Protein AF-0000000067434529 (afdb_homodimer)

Nearest PDB structures (foldseek):
  4oxw-assembly1_A  TM=7.851E-01  e=9.379E-05  synthetic construct
  8esf-assembly1_A  TM=7.598E-01  e=8.803E-04  Homo sapiens
  5xdz-assembly1_A  TM=7.478E-01  e=2.235E-02  Danio rerio
  5woe-assembly1_A  TM=6.188E-01  e=2.531E-02  Homo sapiens
  1flc-assembly1_D  TM=2.690E-01  e=3.446E+00  Influenza C virus (C/Johannesburg/1/66)

Sequence (268 aa):
MTNTLLQNVPPVPIQLENDEESNNWCTKVSIPNYSAIQDSYVVFHILVTTRRGKLELFKRYSEFVKFRQSLLTEAPFKAKAIPKLPPKIMAKIPSKSQLEKRRRGLETFLNFVLLDSDLMGSSIKEFIGAKSERMTNTLLQNVPPVPIQLENDEESNNWCTKVSIPNYSAIQDSYVVFHILVTTRRGKLELFKRYSEFVKFRQSLLTEAPFKAKAIPKLPPKIMAKIPSKSQLEKRRRGLETFLNFVLLDSDLMGSSIKEFIGAKSER

Structure (mmCIF, N/CA/C/O backbone):
data_AF-0000000067434529-model_v1
#
loop_
_entity.id
_entity.type
_entity.pdbx_description
1 polymer 'Sorting nexin MVP1'
#
loop_
_atom_site.group_PDB
_atom_site.id
_atom_site.type_symbol
_atom_site.label_atom_id
_atom_site.label_alt_id
_atom_site.label_comp_id
_atom_site.label_asym_id
_atom_site.label_entity_id
_atom_site.label_seq_id
_atom_site.pdbx_PDB_ins_code
_atom_site.Cartn_x
_atom_site.Cartn_y
_atom_site.Cartn_z
_atom_site.occupancy
_atom_site.B_iso_or_equiv
_atom_site.auth_seq_id
_atom_site.auth_comp_id
_atom_site.auth_asym_id
_atom_site.auth_atom_id
_atom_site.pdbx_PDB_model_num
ATOM 1 N N . MET A 1 1 ? -13.641 -17.953 31.766 1 29.27 1 MET A N 1
ATOM 2 C CA . MET A 1 1 ? -12.578 -17.391 30.922 1 29.27 1 MET A CA 1
ATOM 3 C C . MET A 1 1 ? -13.133 -16.312 30 1 29.27 1 MET A C 1
ATOM 5 O O . MET A 1 1 ? -13.945 -16.609 29.109 1 29.27 1 MET A O 1
ATOM 9 N N . THR A 1 2 ? -13.281 -14.953 30.375 1 33.44 2 THR A N 1
ATOM 10 C CA . THR A 1 2 ? -14.234 -13.906 30.016 1 33.44 2 THR A CA 1
ATOM 11 C C . THR A 1 2 ? -13.836 -13.227 28.719 1 33.44 2 THR A C 1
ATOM 13 O O . THR A 1 2 ? -12.688 -12.805 28.547 1 33.44 2 THR A O 1
ATOM 16 N N . ASN A 1 3 ? -14.336 -13.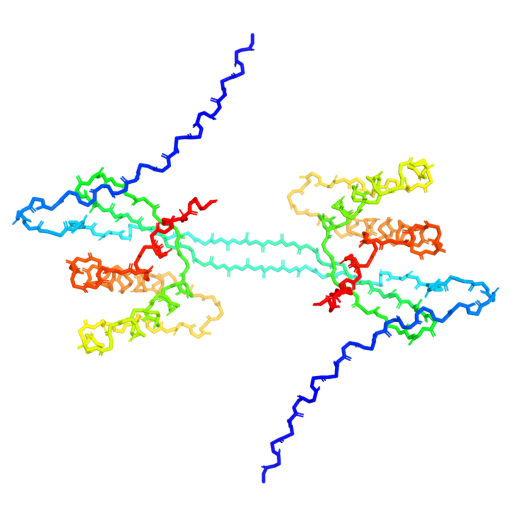586 27.5 1 30.12 3 ASN A N 1
ATOM 17 C CA . ASN A 1 3 ? -14.227 -13.07 26.141 1 30.12 3 ASN A CA 1
ATOM 18 C C . ASN A 1 3 ? -14.492 -11.57 26.078 1 30.12 3 ASN A C 1
ATOM 20 O O . ASN A 1 3 ? -15.641 -11.133 26.234 1 30.12 3 ASN A O 1
ATOM 24 N N . THR A 1 4 ? -13.547 -10.742 26.594 1 33.97 4 THR A N 1
ATOM 25 C CA . THR A 1 4 ? -13.719 -9.297 26.625 1 33.97 4 THR A CA 1
ATOM 26 C C . THR A 1 4 ? -13.914 -8.742 25.219 1 33.97 4 THR A C 1
ATOM 28 O O . THR A 1 4 ? -13.031 -8.867 24.375 1 33.97 4 THR A O 1
ATOM 31 N N . LEU A 1 5 ? -15.133 -8.711 24.672 1 30.72 5 LEU A N 1
ATOM 32 C CA . LEU A 1 5 ? -15.703 -8.141 23.453 1 30.72 5 LEU A CA 1
ATOM 33 C C . LEU A 1 5 ? -15.156 -6.742 23.203 1 30.72 5 LEU A C 1
ATOM 35 O O . LEU A 1 5 ? -15.18 -5.895 24.094 1 30.72 5 LEU A O 1
ATOM 39 N N . LEU A 1 6 ? -14.109 -6.648 22.469 1 31.11 6 LEU A N 1
ATOM 40 C CA . LEU A 1 6 ? -13.531 -5.387 22.016 1 31.11 6 LEU A CA 1
ATOM 41 C C . LEU A 1 6 ? -14.625 -4.434 21.547 1 31.11 6 LEU A C 1
ATOM 43 O O . LEU A 1 6 ? -15.328 -4.723 20.578 1 31.11 6 LEU A O 1
ATOM 47 N N . GLN A 1 7 ? -15.312 -3.717 22.406 1 33.88 7 GLN A N 1
ATOM 48 C CA . GLN A 1 7 ? -16.422 -2.789 22.156 1 33.88 7 GLN A CA 1
ATOM 49 C C . GLN A 1 7 ? -16.016 -1.731 21.141 1 33.88 7 GLN A C 1
ATOM 51 O O . GLN A 1 7 ? -14.984 -1.082 21.281 1 33.88 7 GLN A O 1
ATOM 56 N N . ASN A 1 8 ? -16.25 -1.884 19.859 1 36.12 8 ASN A N 1
ATOM 57 C CA . ASN A 1 8 ? -16.219 -0.938 18.75 1 36.12 8 ASN A CA 1
ATOM 58 C C . ASN A 1 8 ? -16.766 0.427 19.156 1 36.12 8 ASN A C 1
ATOM 60 O O . ASN A 1 8 ? -17.953 0.566 19.438 1 36.12 8 ASN A O 1
ATOM 64 N N . VAL A 1 9 ? -16.078 1.218 19.953 1 35.38 9 VAL A N 1
ATOM 65 C CA . VAL A 1 9 ? -16.562 2.547 20.312 1 35.38 9 VAL A CA 1
ATOM 66 C C . VAL A 1 9 ? -16.906 3.326 19.031 1 35.38 9 VAL A C 1
ATOM 68 O O . VAL A 1 9 ? -16.078 3.436 18.125 1 35.38 9 VAL A O 1
ATOM 71 N N . PRO A 1 10 ? -18.172 3.369 18.672 1 34.25 10 PRO A N 1
ATOM 72 C CA . PRO A 1 10 ? -18.609 4.109 17.484 1 34.25 10 PRO A CA 1
ATOM 73 C C . PRO A 1 10 ? -18.047 5.527 17.422 1 34.25 10 PRO A C 1
ATOM 75 O O . PR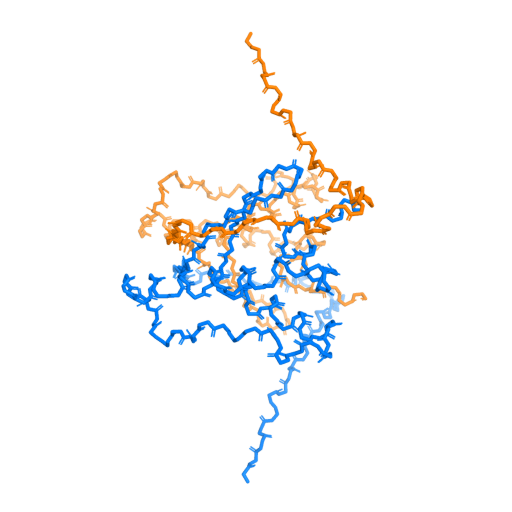O A 1 10 ? -17.75 6.113 18.469 1 34.25 10 PRO A O 1
ATOM 78 N N . PRO A 1 11 ? -17.453 5.984 16.328 1 36.12 11 PRO A N 1
ATOM 79 C CA . PRO A 1 11 ? -16.922 7.352 16.25 1 36.12 11 PRO A CA 1
ATOM 80 C C . PRO A 1 11 ? -17.922 8.398 16.75 1 36.12 11 PRO A C 1
ATOM 82 O O . PRO A 1 11 ? -19.141 8.219 16.609 1 36.12 11 PRO A O 1
ATOM 85 N N . VAL A 1 12 ? -17.781 9.039 17.875 1 38.62 12 VAL A N 1
ATOM 86 C CA . VAL A 1 12 ? -18.641 10.094 18.406 1 38.62 12 VAL A CA 1
ATOM 87 C C . VAL A 1 12 ? -18.953 11.102 17.297 1 38.62 12 VAL A C 1
ATOM 89 O O . VAL A 1 12 ? -18.062 11.539 16.578 1 38.62 12 VAL A O 1
ATOM 92 N N . PRO A 1 13 ? -20.109 11.117 16.703 1 35.97 13 PRO A N 1
ATOM 93 C CA . PRO A 1 13 ? -20.5 12.148 15.742 1 35.97 13 PRO A CA 1
ATOM 94 C C . PRO A 1 13 ? -20.156 13.555 16.219 1 35.97 13 PRO A C 1
ATOM 96 O O . PRO A 1 13 ? -20.281 13.859 17.406 1 35.97 13 PRO A O 1
ATOM 99 N N . ILE A 1 14 ? -19.297 14.219 15.508 1 41.94 14 ILE A N 1
ATOM 100 C CA . ILE A 1 14 ? -18.969 15.609 15.773 1 41.94 14 ILE A CA 1
ATOM 101 C C . ILE A 1 14 ? -20.234 16.453 15.828 1 41.94 14 ILE A C 1
ATOM 103 O O . ILE A 1 14 ? -20.969 16.547 14.836 1 41.94 14 ILE A O 1
ATOM 107 N N . GLN A 1 15 ? -20.984 16.422 16.891 1 40.28 15 GLN A N 1
ATOM 108 C CA . GLN A 1 15 ? -22.125 17.297 17.078 1 40.28 15 GLN A CA 1
ATOM 109 C C . GLN A 1 15 ? -21.734 18.766 16.969 1 40.28 15 GLN A C 1
ATOM 111 O O . GLN A 1 15 ? -20.938 19.266 17.766 1 40.28 15 GLN A O 1
ATOM 116 N N . LEU A 1 16 ? -21.766 19.359 15.789 1 41 16 LEU A N 1
ATOM 117 C CA . LEU A 1 16 ? -21.578 20.781 15.531 1 41 16 LEU A CA 1
ATOM 118 C C . LEU A 1 16 ? -22.609 21.609 16.297 1 41 16 LEU A C 1
ATOM 120 O O . LEU A 1 16 ? -23.781 21.672 15.93 1 41 16 LEU A O 1
ATOM 124 N N . GLU A 1 17 ? -22.719 21.469 17.625 1 39.72 17 GLU A N 1
ATOM 125 C CA . GLU A 1 17 ? -23.656 22.391 18.266 1 39.72 17 GLU A CA 1
ATOM 126 C C . GLU A 1 17 ? -23.297 23.844 17.969 1 39.72 17 GLU A C 1
ATOM 128 O O . GLU A 1 17 ? -22.109 24.188 17.891 1 39.72 17 GLU A O 1
ATOM 133 N N . ASN A 1 18 ? -24.172 24.688 17.328 1 39.38 18 ASN A N 1
ATOM 134 C CA . ASN A 1 18 ? -24.234 26.094 16.938 1 39.38 18 ASN A CA 1
ATOM 135 C C . ASN A 1 18 ? -23.891 27.016 18.109 1 39.38 18 ASN A C 1
ATOM 137 O O . ASN A 1 18 ? -24.281 28.188 18.125 1 39.38 18 ASN A O 1
ATOM 141 N N . ASP A 1 19 ? -23.344 26.719 19.344 1 42.72 19 ASP A N 1
ATOM 142 C CA . ASP A 1 19 ? -23.25 27.812 20.312 1 42.72 19 ASP A CA 1
ATOM 143 C C . ASP A 1 19 ? -22.422 28.969 19.75 1 42.72 19 ASP A C 1
ATOM 145 O O . ASP A 1 19 ? -21.438 28.75 19.047 1 42.72 19 ASP A O 1
ATOM 149 N N . GLU A 1 20 ? -22.812 30.266 19.625 1 41.78 20 GLU A N 1
ATOM 150 C CA . GLU A 1 20 ? -22.297 31.562 19.25 1 41.78 20 GLU A CA 1
ATOM 151 C C . GLU A 1 20 ? -20.828 31.703 19.609 1 41.78 20 GLU A C 1
ATOM 153 O O . GLU A 1 20 ? -20.234 32.781 19.406 1 41.78 20 GLU A O 1
ATOM 158 N N . GLU A 1 21 ? -20.297 31.141 20.781 1 46.03 21 GLU A N 1
ATOM 159 C CA . GLU A 1 21 ? -18.922 31.281 21.266 1 46.03 21 GLU A CA 1
ATOM 160 C C . GLU A 1 21 ? -17.922 30.938 20.172 1 46.03 21 GLU A C 1
ATOM 162 O O . GLU A 1 21 ? -18.266 30.25 19.203 1 46.03 21 GLU A O 1
ATOM 167 N N . SER A 1 22 ? -16.562 31.375 20.156 1 52.12 22 SER A N 1
ATOM 168 C CA . SER A 1 22 ? -15.523 31.156 19.156 1 52.12 22 SER A CA 1
ATOM 169 C C . SER A 1 22 ? -15.695 29.797 18.469 1 52.12 22 SER A C 1
ATOM 171 O O . SER A 1 22 ? -15.617 28.75 19.109 1 52.12 22 SER A O 1
ATOM 173 N N . ASN A 1 23 ? -16.672 29.703 17.562 1 59.94 23 ASN A N 1
ATOM 174 C CA . ASN A 1 23 ? -17.219 28.688 16.656 1 59.94 23 ASN A CA 1
ATOM 175 C C . ASN A 1 23 ? -16.125 27.812 16.062 1 59.94 23 ASN A C 1
ATOM 177 O O . ASN A 1 23 ? -16.359 27.109 15.078 1 59.94 23 ASN A O 1
ATOM 181 N N . ASN A 1 24 ? -14.93 28.047 16.656 1 79.56 24 ASN A N 1
ATOM 182 C CA . ASN A 1 24 ? -13.875 27.219 16.109 1 79.56 24 ASN A CA 1
ATOM 183 C C . ASN A 1 24 ? -13.984 25.766 16.578 1 79.56 24 ASN A C 1
ATOM 185 O O . ASN A 1 24 ? -13.922 25.5 17.781 1 79.56 24 ASN A O 1
ATOM 189 N N . TRP A 1 25 ? -14.289 24.938 15.727 1 84.75 25 TRP A N 1
ATOM 190 C CA . TRP A 1 25 ? -14.43 23.516 16.016 1 84.75 25 TRP A CA 1
ATOM 191 C C . TRP A 1 25 ? -13.102 22.922 16.469 1 84.75 25 TRP A C 1
ATOM 193 O O . TRP A 1 25 ? -13.086 21.906 17.188 1 84.75 25 TRP A O 1
ATOM 203 N N . CYS A 1 26 ? -12.094 23.609 16.156 1 87.81 26 CYS A N 1
ATOM 204 C CA . CYS A 1 26 ? -10.734 23.141 16.438 1 87.81 26 CYS A CA 1
ATOM 205 C C . CYS A 1 26 ? -9.953 24.203 17.219 1 87.81 26 CYS A C 1
ATOM 207 O O . CYS A 1 26 ? -9.961 25.375 16.859 1 87.81 26 CYS A O 1
ATOM 209 N N . THR A 1 27 ? -9.312 23.844 18.312 1 88.62 27 THR A N 1
ATOM 210 C CA . THR A 1 27 ? -8.617 24.812 19.156 1 88.62 27 THR A CA 1
ATOM 211 C C . THR A 1 27 ? -7.105 24.719 18.969 1 88.62 27 THR A C 1
ATOM 213 O O . THR A 1 27 ? -6.379 25.688 19.172 1 88.62 27 THR A O 1
ATOM 216 N N . LYS A 1 28 ? -6.699 23.516 18.641 1 92.38 28 LYS A N 1
ATOM 217 C CA . LYS A 1 28 ? -5.258 23.359 18.484 1 92.38 28 LYS A CA 1
ATOM 218 C C . LYS A 1 28 ? -4.934 22.125 17.641 1 92.38 28 LYS A C 1
ATOM 220 O O . LYS A 1 28 ? -5.598 21.094 17.75 1 92.38 28 LYS A O 1
ATOM 225 N N . VAL A 1 29 ? -3.818 22.25 16.812 1 96.75 29 VAL A N 1
ATOM 226 C CA . VAL A 1 29 ? -3.311 21.109 16.062 1 96.75 29 VAL A CA 1
ATOM 227 C C . VAL A 1 29 ? -1.805 20.969 16.281 1 96.75 29 VAL A C 1
ATOM 229 O O . VAL A 1 29 ? -1.083 21.969 16.312 1 96.75 29 VAL A O 1
ATOM 232 N N . SER A 1 30 ? -1.386 19.844 16.594 1 97.94 30 SER A N 1
ATOM 233 C CA . SER A 1 30 ? 0.047 19.594 16.703 1 97.9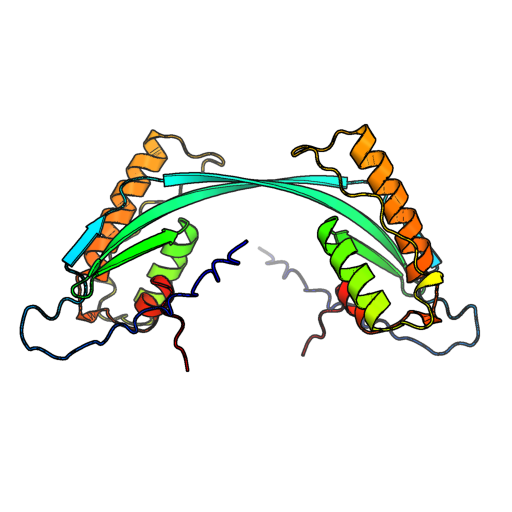4 30 SER A CA 1
ATOM 234 C C . SER A 1 30 ? 0.443 18.328 15.938 1 97.94 30 SER A C 1
ATOM 236 O O . SER A 1 30 ? -0.379 17.422 15.742 1 97.94 30 SER A O 1
ATOM 238 N N . ILE A 1 31 ? 1.635 18.328 15.414 1 98.56 31 ILE A N 1
ATOM 239 C CA . ILE A 1 31 ? 2.277 17.156 14.852 1 98.56 31 ILE A CA 1
ATOM 240 C C . ILE A 1 31 ? 3.545 16.828 15.633 1 98.56 31 ILE A C 1
ATOM 242 O O . ILE A 1 31 ? 4.645 17.234 15.242 1 98.56 31 ILE A O 1
ATOM 246 N N . PRO A 1 32 ? 3.293 16.156 16.703 1 98.38 32 PRO A N 1
ATOM 247 C CA . PRO A 1 32 ? 4.398 15.969 17.656 1 98.38 32 PRO A CA 1
ATOM 248 C C . PRO A 1 32 ? 5.52 15.102 17.078 1 98.38 32 PRO A C 1
ATOM 250 O O . PRO A 1 32 ? 6.672 15.234 17.484 1 98.38 32 PRO A O 1
ATOM 253 N N . ASN A 1 33 ? 5.16 14.086 16.234 1 98.06 33 ASN A N 1
ATOM 254 C CA . ASN A 1 33 ? 6.176 13.172 15.711 1 98.06 33 ASN A CA 1
ATOM 255 C C . ASN A 1 33 ? 5.789 12.609 14.352 1 98.06 33 ASN A C 1
ATOM 257 O O . ASN A 1 33 ? 4.758 12.992 13.789 1 98.06 33 ASN A O 1
ATOM 261 N N . TYR A 1 34 ? 6.668 11.82 13.789 1 98.06 34 TYR A N 1
ATOM 262 C CA . TYR A 1 34 ? 6.473 11.086 12.547 1 98.06 34 TYR A CA 1
ATOM 263 C C . TYR A 1 34 ? 7.129 9.719 12.609 1 98.06 34 TYR A C 1
ATOM 265 O O . TYR A 1 34 ? 7.984 9.469 13.469 1 98.06 34 TYR A O 1
ATOM 273 N N . SER A 1 35 ? 6.617 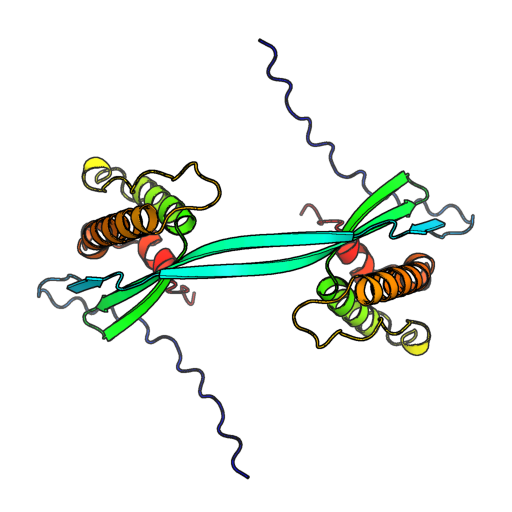8.852 11.844 1 96.94 35 SER A N 1
ATOM 274 C CA . SER A 1 35 ? 7.195 7.516 11.797 1 96.94 35 SER A CA 1
ATOM 275 C C . SER A 1 35 ? 7.418 7.062 10.359 1 96.94 35 SER A C 1
ATOM 277 O O . SER A 1 35 ? 6.594 7.336 9.484 1 96.94 35 SER A O 1
ATOM 279 N N . ALA A 1 36 ? 8.555 6.488 10.133 1 94.56 36 ALA A N 1
ATOM 280 C CA . ALA A 1 36 ? 8.812 5.844 8.844 1 94.56 36 ALA A CA 1
ATOM 281 C C . ALA A 1 36 ? 8.172 4.457 8.789 1 94.56 36 ALA A C 1
ATOM 283 O O . ALA A 1 36 ? 8.336 3.658 9.719 1 94.56 36 ALA A O 1
ATOM 284 N N . ILE A 1 37 ? 7.328 4.328 7.781 1 92.75 37 ILE A N 1
ATOM 285 C CA . ILE A 1 37 ? 6.723 3.016 7.578 1 92.75 37 ILE A CA 1
ATOM 286 C C . ILE A 1 37 ? 7.402 2.309 6.41 1 92.75 37 ILE A C 1
ATOM 288 O O . ILE A 1 37 ? 7.66 2.922 5.371 1 92.75 37 ILE A O 1
ATOM 292 N N . GLN A 1 38 ? 7.918 1.168 6.668 1 89 38 GLN A N 1
ATOM 293 C CA . GLN A 1 38 ? 8.477 0.337 5.605 1 89 38 GLN A CA 1
ATOM 294 C C . GLN A 1 38 ? 7.625 -0.907 5.375 1 89 38 GLN A C 1
ATOM 296 O O . GLN A 1 38 ? 7.34 -1.653 6.312 1 89 38 GLN A O 1
ATOM 301 N N . ASP A 1 39 ? 7.039 -0.922 4.234 1 87.38 39 ASP A N 1
ATOM 302 C CA . ASP A 1 39 ? 6.332 -2.135 3.84 1 87.38 39 ASP A CA 1
ATOM 303 C C . ASP A 1 39 ? 7.105 -2.9 2.77 1 87.38 39 ASP A C 1
ATOM 305 O O . ASP A 1 39 ? 7.723 -2.297 1.891 1 87.38 39 ASP A O 1
ATOM 309 N N . SER A 1 40 ? 7.348 -4.117 3.012 1 90.38 40 SER A N 1
ATOM 310 C CA . SER A 1 40 ? 8.047 -4.977 2.066 1 90.38 40 SER A CA 1
ATOM 311 C C . SER A 1 40 ? 7.246 -6.238 1.766 1 90.38 40 SER A C 1
ATOM 313 O O . SER A 1 40 ? 6.629 -6.816 2.662 1 90.38 40 SER A O 1
ATOM 315 N N . TYR A 1 41 ? 7.117 -6.516 0.571 1 93.19 41 TYR A N 1
ATOM 316 C CA . TYR A 1 41 ? 6.465 -7.754 0.16 1 93.19 41 TYR A CA 1
ATOM 317 C C . TYR A 1 41 ? 7.102 -8.312 -1.106 1 93.19 41 TYR A C 1
ATOM 319 O O . TYR A 1 41 ? 7.934 -7.652 -1.734 1 93.19 41 TYR A O 1
ATOM 327 N N . VAL A 1 42 ? 6.77 -9.508 -1.37 1 96.56 42 VAL A N 1
ATOM 328 C CA . VAL A 1 42 ? 7.301 -10.188 -2.547 1 96.56 42 VAL A CA 1
ATOM 329 C C . VAL A 1 42 ? 6.211 -10.312 -3.609 1 96.56 42 VAL A C 1
ATOM 331 O O . VAL A 1 42 ? 5.07 -10.656 -3.297 1 96.56 42 VAL A O 1
ATOM 334 N N . VAL A 1 43 ? 6.57 -9.914 -4.789 1 97.06 43 VAL A N 1
ATOM 335 C CA . VAL A 1 43 ? 5.664 -10.031 -5.926 1 97.06 43 VAL A CA 1
ATOM 336 C C . VAL A 1 43 ? 6.129 -11.156 -6.848 1 97.06 43 VAL A C 1
ATOM 338 O O . VAL A 1 43 ? 7.305 -11.227 -7.207 1 97.06 43 VAL A O 1
ATOM 341 N N . PHE A 1 44 ? 5.195 -12 -7.199 1 98.19 44 PHE A N 1
ATOM 342 C CA . PHE A 1 44 ? 5.492 -13.094 -8.125 1 98.19 44 PHE A CA 1
ATOM 343 C C . PHE A 1 44 ? 5.059 -12.734 -9.539 1 98.19 44 PHE A C 1
ATOM 345 O O . PHE A 1 44 ? 3.936 -12.273 -9.75 1 98.19 44 PHE A O 1
ATOM 352 N N . HIS A 1 45 ? 5.973 -12.93 -10.43 1 98 45 HIS A N 1
ATOM 353 C CA . HIS A 1 45 ? 5.73 -12.68 -11.844 1 98 45 HIS A CA 1
ATOM 354 C C . HIS A 1 45 ? 5.152 -13.906 -12.531 1 98 45 HIS A C 1
ATOM 356 O O . HIS A 1 45 ? 5.848 -14.914 -12.695 1 98 45 HIS A O 1
ATOM 362 N N . ILE A 1 46 ? 3.91 -13.797 -12.961 1 97.94 46 ILE A N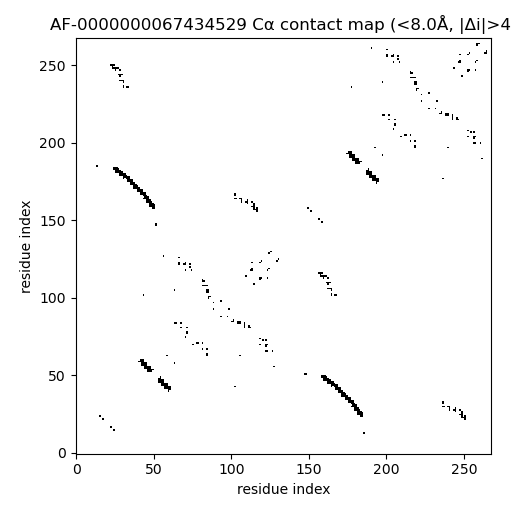 1
ATOM 363 C CA . ILE A 1 46 ? 3.191 -14.938 -13.516 1 97.94 46 ILE A CA 1
ATOM 364 C C . ILE A 1 46 ? 3.014 -14.758 -15.023 1 97.94 46 ILE A C 1
ATOM 366 O O . ILE A 1 46 ? 2.541 -13.711 -15.477 1 97.94 46 ILE A O 1
ATOM 370 N N . LEU A 1 47 ? 3.432 -15.688 -15.766 1 96.94 47 LEU A N 1
ATOM 371 C CA . LEU A 1 47 ? 3.205 -15.727 -17.203 1 96.94 47 LEU A CA 1
ATOM 372 C C . LEU A 1 47 ? 2.168 -16.781 -17.562 1 96.94 47 LEU A C 1
ATOM 374 O O . LEU A 1 47 ? 2.363 -17.969 -17.281 1 96.94 47 LEU A O 1
ATOM 378 N N . VAL A 1 48 ? 1.091 -16.297 -18.078 1 95.19 48 VAL A N 1
ATOM 379 C CA . VAL A 1 48 ? 0.018 -17.203 -18.484 1 95.19 48 VAL A CA 1
ATOM 380 C C . VAL A 1 48 ? -0.063 -17.25 -20.016 1 95.19 48 VAL A C 1
ATOM 382 O O . VAL A 1 48 ? -0.195 -16.203 -20.672 1 95.19 48 VAL A O 1
ATOM 385 N N . THR A 1 49 ? 0.081 -18.344 -20.547 1 93.38 49 THR A N 1
ATOM 386 C CA . THR A 1 49 ? -0.093 -18.547 -21.969 1 93.38 49 THR A CA 1
ATOM 387 C C . THR A 1 49 ? -1.505 -19.031 -22.281 1 93.38 49 THR A C 1
ATOM 389 O O . THR A 1 49 ? -1.919 -20.094 -21.828 1 93.38 49 THR A O 1
ATOM 392 N N . THR A 1 50 ? -2.242 -18.219 -22.953 1 88.44 50 THR A N 1
ATOM 393 C CA . THR A 1 50 ? -3.592 -18.578 -23.375 1 88.44 50 THR A CA 1
ATOM 394 C C . THR A 1 50 ? -3.646 -18.828 -24.875 1 88.44 50 THR A C 1
ATOM 396 O O . THR A 1 50 ? -2.654 -18.625 -25.578 1 88.44 50 THR A O 1
ATOM 399 N N . ARG A 1 51 ? -4.781 -19.297 -25.312 1 85.12 51 ARG A N 1
ATOM 400 C CA . ARG A 1 51 ? -5 -19.484 -26.75 1 85.12 51 ARG A CA 1
ATOM 401 C C . ARG A 1 51 ? -5 -18.141 -27.469 1 85.12 51 ARG A C 1
ATOM 403 O O . ARG A 1 51 ? -4.66 -18.062 -28.656 1 85.12 51 ARG A O 1
ATOM 410 N N . ARG A 1 52 ? -5.352 -17.094 -26.766 1 84.94 52 ARG A N 1
ATOM 411 C CA . ARG A 1 52 ? -5.504 -15.773 -27.375 1 84.94 52 ARG A CA 1
ATOM 412 C C . ARG A 1 52 ? -4.242 -14.938 -27.188 1 84.94 52 ARG A C 1
ATOM 414 O O . ARG A 1 52 ? -4.172 -13.797 -27.656 1 84.94 52 ARG A O 1
ATOM 421 N N . GLY A 1 53 ? -3.285 -15.492 -26.625 1 89.56 53 GLY A N 1
ATOM 422 C CA . GLY A 1 53 ? -2.066 -14.727 -26.375 1 89.56 53 GLY A CA 1
ATOM 423 C C . GLY A 1 53 ? -1.517 -14.914 -24.969 1 89.56 53 GLY A C 1
ATOM 424 O O . GLY A 1 53 ? -1.846 -15.891 -24.297 1 89.56 53 GLY A O 1
ATOM 425 N N . LYS A 1 54 ? -0.552 -14.102 -24.672 1 91.19 54 LYS A N 1
ATOM 426 C CA . LYS A 1 54 ? 0.129 -14.188 -23.375 1 91.19 54 LYS A CA 1
ATOM 427 C C . LYS A 1 54 ? -0.319 -13.07 -22.438 1 91.19 54 LYS A C 1
ATOM 429 O O . LYS A 1 54 ? -0.586 -11.953 -22.875 1 91.19 54 LYS A O 1
ATOM 434 N N . LEU A 1 55 ? -0.477 -13.492 -21.172 1 92.06 55 LEU A N 1
ATOM 435 C CA . LEU A 1 55 ? -0.827 -12.562 -20.109 1 92.06 55 LEU A CA 1
ATOM 436 C C . LEU A 1 55 ? 0.234 -12.57 -19.016 1 92.06 55 LEU A C 1
ATOM 438 O O . LEU A 1 55 ? 0.758 -13.625 -18.656 1 92.06 55 LEU A O 1
ATOM 442 N N . GLU A 1 56 ? 0.565 -11.383 -18.656 1 94.69 56 GLU A N 1
ATOM 443 C CA . GLU A 1 56 ? 1.464 -11.25 -17.516 1 94.69 56 GLU A CA 1
ATOM 444 C C . GLU A 1 56 ? 0.724 -10.719 -16.281 1 94.69 56 GLU A C 1
ATOM 446 O O . GLU A 1 56 ? -0.021 -9.742 -16.391 1 94.69 56 GLU A O 1
ATOM 451 N N . LEU A 1 57 ? 0.915 -11.461 -15.219 1 96.25 57 LEU A N 1
ATOM 452 C CA . LEU A 1 57 ? 0.325 -11.047 -13.953 1 96.25 57 LEU A CA 1
ATOM 453 C C . LEU A 1 57 ? 1.401 -10.852 -12.891 1 96.25 57 LEU A C 1
ATOM 455 O O . LEU A 1 57 ? 2.449 -11.5 -12.938 1 96.25 57 LEU A O 1
ATOM 459 N N . PHE A 1 58 ? 1.139 -9.922 -12.023 1 95.81 58 PHE A N 1
ATOM 460 C CA . PHE A 1 58 ? 1.98 -9.648 -10.867 1 95.81 58 PHE A CA 1
ATOM 461 C C . PHE A 1 58 ? 1.184 -9.781 -9.57 1 95.81 58 PHE A C 1
ATOM 463 O O . PHE A 1 58 ? 0.314 -8.953 -9.289 1 95.81 58 PHE A O 1
ATOM 470 N N . LYS A 1 59 ? 1.476 -10.836 -8.859 1 97.31 59 LYS A N 1
ATOM 471 C CA . LYS A 1 59 ? 0.653 -11.141 -7.688 1 97.31 59 LYS A CA 1
ATOM 472 C C . LYS A 1 59 ? 1.519 -11.383 -6.453 1 97.31 59 LYS A C 1
ATOM 474 O O . LYS A 1 59 ? 2.637 -11.891 -6.562 1 97.31 59 LYS A O 1
ATOM 479 N N . ARG A 1 60 ? 1.028 -11.023 -5.25 1 95.81 60 ARG A N 1
ATOM 480 C CA . ARG A 1 60 ? 1.611 -11.383 -3.963 1 95.81 60 ARG A CA 1
ATOM 481 C C . ARG A 1 60 ? 0.98 -12.664 -3.416 1 95.81 60 ARG A C 1
ATOM 483 O O . ARG A 1 60 ? -0.062 -13.102 -3.904 1 95.81 60 ARG A O 1
ATOM 490 N N . TYR A 1 61 ? 1.558 -13.297 -2.365 1 97.25 61 TYR A N 1
ATOM 491 C CA . TYR A 1 61 ? 1.062 -14.547 -1.81 1 97.25 61 TYR A CA 1
ATOM 492 C C . TYR A 1 61 ? -0.364 -14.391 -1.297 1 97.25 61 TYR A C 1
ATOM 494 O O . TYR A 1 61 ? -1.193 -15.289 -1.467 1 97.25 61 TYR A O 1
ATOM 502 N N . SER A 1 62 ? -0.566 -13.289 -0.593 1 96.5 62 SER A N 1
ATOM 503 C CA . SER A 1 62 ? -1.895 -13.047 -0.038 1 96.5 62 SER A CA 1
ATOM 504 C C . SER A 1 62 ? -2.963 -13.086 -1.125 1 96.5 62 SER A C 1
ATOM 506 O O . SER A 1 62 ? -4.105 -13.469 -0.867 1 96.5 62 SER A O 1
ATOM 508 N N . GLU A 1 63 ? -2.637 -12.68 -2.316 1 96.5 63 GLU A N 1
ATOM 509 C CA . GLU A 1 63 ? -3.584 -12.727 -3.426 1 96.5 63 GLU A CA 1
ATOM 510 C C . GLU A 1 63 ? -3.9 -14.172 -3.818 1 96.5 63 GLU A C 1
ATOM 512 O O . GLU A 1 63 ? -5.012 -14.469 -4.254 1 96.5 63 GLU A O 1
ATOM 517 N N . PHE A 1 64 ? -2.967 -15.047 -3.73 1 98.12 64 PHE A N 1
ATOM 518 C CA . PHE A 1 64 ? -3.211 -16.469 -3.955 1 98.12 64 PHE A CA 1
ATOM 519 C C . PHE A 1 64 ? -4.129 -17.031 -2.879 1 98.12 64 PHE A C 1
ATOM 521 O O . PHE A 1 64 ? -5 -17.859 -3.17 1 98.12 64 PHE A O 1
ATOM 528 N N . VAL A 1 65 ? -3.887 -16.609 -1.64 1 97.75 65 VAL A N 1
ATOM 529 C CA . VAL A 1 65 ? -4.723 -17.062 -0.534 1 97.75 65 VAL A CA 1
ATOM 530 C C . VAL A 1 65 ? -6.18 -16.688 -0.798 1 97.75 65 VAL A C 1
ATOM 532 O O . VAL A 1 65 ? -7.07 -17.531 -0.725 1 97.75 65 VAL A O 1
ATOM 535 N N . LYS A 1 66 ? -6.402 -15.438 -1.146 1 97.62 66 LYS A N 1
ATOM 536 C CA . LYS A 1 66 ? -7.75 -14.961 -1.462 1 97.62 66 LYS A CA 1
ATOM 537 C C . LYS A 1 66 ? -8.328 -15.719 -2.656 1 97.62 66 LYS A C 1
ATOM 539 O O . LYS A 1 66 ? -9.508 -16.078 -2.66 1 97.62 66 LYS A O 1
ATOM 544 N N . PHE A 1 67 ? -7.52 -15.906 -3.676 1 97.44 67 PHE A N 1
ATOM 545 C CA . PHE A 1 67 ? -7.918 -16.609 -4.891 1 97.44 67 PHE A CA 1
ATOM 546 C C . PHE A 1 67 ? -8.398 -18.016 -4.566 1 97.44 67 PHE A C 1
ATOM 548 O O . PHE A 1 67 ? -9.484 -18.422 -4.973 1 97.44 67 PHE A O 1
ATOM 555 N N . ARG A 1 68 ? -7.555 -18.766 -3.846 1 98.06 68 ARG A N 1
ATOM 556 C CA . ARG A 1 68 ? -7.93 -20.141 -3.516 1 98.06 68 ARG A CA 1
ATOM 557 C C . ARG A 1 68 ? -9.219 -20.172 -2.705 1 98.06 68 ARG A C 1
ATOM 559 O O . ARG A 1 68 ? -10.078 -21.016 -2.936 1 98.06 68 ARG A O 1
ATOM 566 N N . GLN A 1 69 ? -9.344 -19.297 -1.771 1 97.75 69 GLN A N 1
ATOM 567 C CA . GLN A 1 69 ? -10.562 -19.219 -0.974 1 97.75 69 GLN A CA 1
ATOM 568 C C . GLN A 1 69 ? -11.789 -18.984 -1.858 1 97.75 69 GLN A C 1
ATOM 570 O O . GLN A 1 69 ? -12.828 -19.625 -1.678 1 97.75 69 GLN A O 1
ATOM 575 N N . SER A 1 70 ? -11.695 -18.047 -2.738 1 97.12 70 SER A N 1
ATOM 576 C CA . SER A 1 70 ? -12.773 -17.75 -3.666 1 97.12 70 SER A CA 1
ATOM 577 C C . SER A 1 70 ? -13.117 -18.953 -4.531 1 97.12 70 SER A C 1
ATOM 579 O O . SER A 1 70 ? -14.289 -19.234 -4.789 1 97.12 70 SER A O 1
ATOM 581 N N . LEU A 1 71 ? -12.094 -19.672 -5.012 1 96.81 71 LEU A N 1
ATOM 582 C CA . LEU A 1 71 ? -12.289 -20.875 -5.809 1 96.81 71 LEU A CA 1
ATOM 583 C C . LEU A 1 71 ? -13.078 -21.922 -5.027 1 96.81 71 LEU A C 1
ATOM 585 O O . LEU A 1 71 ? -14.008 -22.531 -5.559 1 96.81 71 LEU A O 1
ATOM 589 N N . LEU A 1 72 ? -12.688 -22.109 -3.748 1 97.12 72 LEU A N 1
ATOM 590 C CA . LEU A 1 72 ? -13.336 -23.094 -2.898 1 97.12 72 LEU A CA 1
ATOM 591 C C . LEU A 1 72 ? -14.805 -22.734 -2.668 1 97.12 72 LEU A C 1
ATOM 593 O O . LEU A 1 72 ? -15.656 -23.625 -2.572 1 97.12 72 LEU A O 1
ATOM 597 N N . THR A 1 73 ? -15.047 -21.469 -2.605 1 96.88 73 THR A N 1
ATOM 598 C CA . THR A 1 73 ? -16.406 -20.984 -2.416 1 96.88 73 THR A CA 1
ATOM 599 C C . THR A 1 73 ? -17.234 -21.188 -3.682 1 96.88 73 THR A C 1
ATOM 601 O O . THR A 1 73 ? -18.391 -21.594 -3.611 1 96.88 73 THR A O 1
ATOM 604 N N . GLU A 1 74 ? -16.656 -20.984 -4.816 1 95.31 74 GLU A N 1
ATOM 605 C CA . GLU A 1 74 ? -17.344 -21.047 -6.105 1 95.31 74 GLU A CA 1
ATOM 606 C C . GLU A 1 74 ? -17.5 -22.484 -6.57 1 95.31 74 GLU A C 1
ATOM 608 O O . GLU A 1 74 ? -18.484 -22.812 -7.246 1 95.31 74 GLU A O 1
ATOM 613 N N . ALA A 1 75 ? -16.625 -23.297 -6.316 1 94.81 75 ALA A N 1
ATOM 614 C CA . ALA A 1 75 ? -16.625 -24.688 -6.773 1 94.81 75 ALA A CA 1
ATOM 615 C C . ALA A 1 75 ? -16.375 -25.641 -5.617 1 94.81 75 ALA A C 1
ATOM 617 O O . ALA A 1 75 ? -15.383 -26.391 -5.633 1 94.81 75 ALA A O 1
ATOM 618 N N . PRO A 1 76 ? -17.359 -25.75 -4.715 1 94.25 76 PRO A N 1
ATOM 619 C CA . PRO A 1 76 ? -17.172 -26.609 -3.547 1 94.25 76 PRO A CA 1
ATOM 620 C C . PRO A 1 76 ? -17.062 -28.078 -3.916 1 94.25 76 PRO A C 1
ATOM 622 O O . PRO A 1 76 ? -16.391 -28.859 -3.219 1 94.25 76 PRO A O 1
ATOM 625 N N . PHE A 1 77 ? -17.656 -28.422 -4.98 1 93.56 77 PHE A N 1
ATOM 626 C CA . PHE A 1 77 ? -17.641 -29.812 -5.422 1 93.56 77 PHE A CA 1
ATOM 627 C C . PHE A 1 77 ? -16.25 -30.203 -5.938 1 93.56 77 PHE A C 1
ATOM 629 O O . PHE A 1 77 ? -15.945 -31.391 -6.078 1 93.56 77 PHE A O 1
ATOM 636 N N . LYS A 1 78 ? -15.375 -29.25 -6.188 1 93.75 78 LYS A N 1
ATOM 637 C CA . LYS A 1 78 ? -14.031 -29.516 -6.676 1 93.75 78 LYS A CA 1
ATOM 638 C C . LYS A 1 78 ? -12.984 -29.188 -5.613 1 93.75 78 LYS A C 1
ATOM 640 O O . LYS A 1 78 ? -11.789 -29.109 -5.906 1 93.75 78 LYS A O 1
ATOM 645 N N . ALA A 1 79 ? -13.375 -29.016 -4.398 1 93 79 ALA A N 1
ATOM 646 C CA . ALA A 1 79 ? -12.516 -28.562 -3.307 1 93 79 ALA A CA 1
ATOM 647 C C . ALA A 1 79 ? -11.32 -29.5 -3.129 1 93 79 ALA A C 1
ATOM 649 O O . ALA A 1 79 ? -10.203 -29.047 -2.879 1 93 79 ALA A O 1
ATOM 650 N N . LYS A 1 80 ? -11.625 -30.797 -3.303 1 91.62 80 LYS A N 1
ATOM 651 C CA . LYS A 1 80 ? -10.57 -31.781 -3.1 1 91.62 80 LYS A CA 1
ATOM 652 C C . LYS A 1 80 ? -9.531 -31.719 -4.219 1 91.62 80 LYS A C 1
ATOM 654 O O . LYS A 1 80 ? -8.367 -32.062 -4.016 1 91.62 80 LYS A O 1
ATOM 659 N N . ALA A 1 81 ? -9.922 -31.297 -5.387 1 90.62 81 ALA A N 1
ATOM 660 C CA . ALA A 1 81 ? -9.047 -31.25 -6.555 1 90.62 81 ALA A CA 1
ATOM 661 C C . ALA A 1 81 ? -8.211 -29.969 -6.555 1 90.62 81 ALA A C 1
ATOM 663 O O . ALA A 1 81 ? -7.191 -29.891 -7.246 1 90.62 81 ALA A O 1
ATOM 664 N N . ILE A 1 82 ? -8.586 -29 -5.734 1 96.19 82 ILE A N 1
ATOM 665 C CA . ILE A 1 82 ? -7.855 -27.75 -5.664 1 96.19 82 ILE A CA 1
ATOM 666 C C . ILE A 1 82 ? -6.688 -27.875 -4.691 1 96.19 82 ILE A C 1
ATOM 668 O O . ILE A 1 82 ? -6.891 -28.031 -3.484 1 96.19 82 ILE A O 1
ATOM 672 N N . PRO A 1 83 ? -5.562 -27.781 -5.191 1 97 83 PRO A N 1
ATOM 673 C CA . PRO A 1 83 ? -4.387 -27.984 -4.336 1 97 83 PRO A CA 1
ATOM 674 C C . PRO A 1 83 ? -4.277 -26.938 -3.227 1 97 83 PRO A C 1
ATOM 676 O O . PRO A 1 83 ? -4.816 -25.844 -3.355 1 97 83 PRO A O 1
ATOM 679 N N . LYS A 1 84 ? -3.592 -27.406 -2.139 1 97.19 84 LYS A N 1
ATOM 680 C CA . LYS A 1 84 ? -3.23 -26.453 -1.1 1 97.19 84 LYS A CA 1
ATOM 681 C C . LYS A 1 84 ? -2.111 -25.516 -1.57 1 97.19 84 LYS A C 1
ATOM 683 O O . LYS A 1 84 ? -1.338 -25.875 -2.461 1 97.19 84 LYS A O 1
ATOM 688 N N . LEU A 1 85 ? -2.137 -24.375 -1.007 1 98.31 85 LEU A N 1
ATOM 689 C CA . LEU A 1 85 ? -1.034 -23.453 -1.262 1 98.31 85 LEU A CA 1
ATOM 690 C C . LEU A 1 85 ? 0.2 -23.844 -0.456 1 98.31 85 LEU A C 1
ATOM 692 O O . LEU A 1 85 ? 0.085 -24.5 0.587 1 98.31 85 LEU A O 1
ATOM 696 N N . PRO A 1 86 ? 1.419 -23.484 -1.068 1 97.69 86 PRO A N 1
ATOM 697 C CA . PRO A 1 86 ? 2.582 -23.594 -0.185 1 97.69 86 PRO A CA 1
ATOM 698 C C . PRO A 1 86 ? 2.367 -22.906 1.159 1 97.69 86 PRO A C 1
ATOM 700 O O . PRO A 1 86 ? 1.664 -21.891 1.232 1 97.69 86 PRO A O 1
ATOM 703 N N . PRO A 1 87 ? 2.959 -23.5 2.186 1 95.12 87 PRO A N 1
ATOM 704 C CA . PRO A 1 87 ? 2.678 -22.969 3.523 1 95.12 87 PRO A CA 1
ATOM 705 C C . PRO A 1 87 ? 3.174 -21.547 3.705 1 95.12 87 PRO A C 1
ATOM 707 O O . PRO A 1 87 ? 4.133 -21.125 3.047 1 95.12 87 PRO A O 1
ATOM 710 N N . LYS A 1 88 ? 2.426 -20.906 4.578 1 93.56 88 LYS A N 1
ATOM 711 C CA . LYS A 1 88 ? 2.848 -19.547 4.941 1 93.56 88 LYS A CA 1
ATOM 712 C C . LYS A 1 88 ? 4.207 -19.578 5.637 1 93.56 88 LYS A C 1
ATOM 714 O O . LYS A 1 88 ? 4.504 -20.484 6.402 1 93.56 88 LYS A O 1
ATOM 719 N N . ILE A 1 89 ? 4.941 -18.656 5.301 1 93.94 89 ILE A N 1
ATOM 720 C CA . ILE A 1 89 ? 6.234 -18.453 5.949 1 93.94 89 ILE A CA 1
ATOM 721 C C . ILE A 1 89 ? 6.062 -17.562 7.176 1 93.94 89 ILE A C 1
ATOM 723 O O . ILE A 1 89 ? 5.539 -16.453 7.074 1 93.94 89 ILE A O 1
ATOM 727 N N . MET A 1 90 ? 6.492 -18.016 8.359 1 91.81 90 MET A N 1
ATOM 728 C CA . MET A 1 90 ? 6.301 -17.281 9.602 1 91.81 90 MET A CA 1
ATOM 729 C C . MET A 1 90 ? 7.387 -16.234 9.789 1 91.81 90 MET A C 1
ATOM 731 O O . MET A 1 90 ? 7.156 -15.203 10.422 1 91.81 90 MET A O 1
ATOM 735 N N . ALA A 1 91 ? 8.492 -16.516 9.164 1 92.19 91 ALA A N 1
ATOM 736 C CA . ALA A 1 91 ? 9.562 -15.516 9.25 1 92.19 91 ALA A CA 1
ATOM 737 C C . ALA A 1 91 ? 9.109 -14.18 8.672 1 92.19 91 ALA A C 1
ATOM 739 O O . ALA A 1 91 ? 8.398 -14.133 7.668 1 92.19 91 ALA A O 1
ATOM 740 N N . LYS A 1 92 ? 9.469 -13.086 9.32 1 87.38 92 LYS A N 1
ATOM 741 C CA . LYS A 1 92 ? 9.141 -11.75 8.828 1 87.38 92 LYS A CA 1
ATOM 742 C C . LYS A 1 92 ? 9.695 -11.531 7.426 1 87.38 92 LYS A C 1
ATOM 744 O O . LYS A 1 92 ? 9.008 -10.977 6.562 1 87.38 92 LYS A O 1
ATOM 749 N N . ILE A 1 93 ? 11.023 -11.992 7.254 1 89.62 93 ILE A N 1
ATOM 750 C CA . ILE A 1 93 ? 11.688 -11.883 5.965 1 89.62 93 ILE A CA 1
ATOM 751 C C . ILE A 1 93 ? 11.977 -13.281 5.41 1 89.62 93 ILE A C 1
ATOM 753 O O . ILE A 1 93 ? 12.836 -13.992 5.93 1 89.62 93 ILE A O 1
ATOM 757 N N . PRO A 1 94 ? 11.273 -13.656 4.363 1 94.75 94 PRO A N 1
ATOM 758 C CA . PRO A 1 94 ? 11.508 -14.977 3.791 1 94.75 94 PRO A CA 1
ATOM 759 C C . PRO A 1 94 ? 12.891 -15.109 3.152 1 94.75 94 PRO A C 1
ATOM 761 O O . PRO A 1 94 ? 13.383 -14.156 2.543 1 94.75 94 PRO A O 1
ATOM 764 N N . SER A 1 95 ? 13.547 -16.25 3.26 1 95.31 95 SER A N 1
ATOM 765 C CA . SER A 1 95 ? 14.82 -16.531 2.605 1 95.31 95 SER A CA 1
ATOM 766 C C . SER A 1 95 ? 14.625 -16.812 1.117 1 95.31 95 SER A C 1
ATOM 768 O O . SER A 1 95 ? 13.508 -17.062 0.667 1 95.31 95 SER A O 1
ATOM 770 N N . LYS A 1 96 ? 15.875 -16.75 0.37 1 96.38 96 LYS A N 1
ATOM 771 C CA . LYS A 1 96 ? 15.828 -17.062 -1.056 1 96.38 96 LYS A CA 1
ATOM 772 C C . LYS A 1 96 ? 15.289 -18.469 -1.293 1 96.38 96 LYS A C 1
ATOM 774 O O . LYS A 1 96 ? 14.492 -18.703 -2.209 1 96.38 96 LYS A O 1
ATOM 779 N N . SER A 1 97 ? 15.781 -19.375 -0.474 1 97.25 97 SER A N 1
ATOM 780 C CA . SER A 1 97 ? 15.336 -20.766 -0.603 1 97.25 97 SER A CA 1
ATOM 781 C C . SER A 1 97 ? 13.836 -20.891 -0.352 1 97.25 97 SER A C 1
ATOM 783 O O . SER A 1 97 ? 13.141 -21.609 -1.07 1 97.25 97 SER A O 1
ATOM 785 N N . GLN A 1 98 ? 13.352 -20.203 0.667 1 97.5 98 GLN A N 1
ATOM 786 C CA . GLN A 1 98 ? 11.922 -20.203 0.968 1 97.5 98 GLN A CA 1
ATOM 787 C C . GLN A 1 98 ? 11.109 -19.625 -0.188 1 97.5 98 GLN A C 1
ATOM 789 O O . GLN A 1 98 ? 10.07 -20.172 -0.555 1 97.5 98 GLN A O 1
ATOM 794 N N . LEU A 1 99 ? 11.602 -18.609 -0.749 1 98 99 LEU A N 1
ATOM 795 C CA . LEU A 1 99 ? 10.906 -17.922 -1.836 1 98 99 LEU A CA 1
ATOM 796 C C . LEU A 1 99 ? 10.875 -18.797 -3.088 1 98 99 LEU A C 1
ATOM 798 O O . LEU A 1 99 ? 9.867 -18.844 -3.801 1 98 99 LEU A O 1
ATOM 802 N N . GLU A 1 100 ? 12.008 -19.422 -3.311 1 98.25 100 GLU A N 1
ATOM 803 C CA . GLU A 1 100 ? 12.062 -20.328 -4.457 1 98.25 100 GLU A CA 1
ATOM 804 C C . GLU A 1 100 ? 11.078 -21.484 -4.297 1 98.25 100 GLU A C 1
ATOM 806 O O . GLU A 1 100 ? 10.383 -21.859 -5.242 1 98.25 100 GLU A O 1
ATOM 811 N N . LYS A 1 101 ? 11.047 -22.078 -3.164 1 98.06 101 LYS A N 1
ATOM 812 C CA . LYS A 1 101 ? 10.094 -23.141 -2.887 1 98.06 101 LYS A CA 1
ATOM 813 C C . LYS A 1 101 ? 8.656 -22.656 -3.062 1 98.06 101 LYS A C 1
ATOM 815 O O . LYS A 1 101 ? 7.824 -23.344 -3.648 1 98.06 101 LYS A O 1
ATOM 820 N N . ARG A 1 102 ? 8.367 -21.484 -2.504 1 98.38 102 ARG A N 1
ATOM 821 C CA . ARG A 1 102 ? 7.039 -20.906 -2.664 1 98.38 102 ARG A CA 1
ATOM 822 C C . ARG A 1 102 ? 6.727 -20.656 -4.137 1 98.38 102 ARG A C 1
ATOM 824 O O . ARG A 1 102 ? 5.629 -20.969 -4.602 1 98.38 102 ARG A O 1
ATOM 831 N N . ARG A 1 103 ? 7.645 -20 -4.848 1 98.69 103 ARG A N 1
ATOM 832 C CA . ARG A 1 103 ? 7.484 -19.734 -6.273 1 98.69 103 ARG A CA 1
ATOM 833 C C . ARG A 1 103 ? 7.051 -20.984 -7.016 1 98.69 103 ARG A C 1
ATOM 835 O O . ARG A 1 103 ? 6.086 -20.969 -7.785 1 98.69 103 ARG A O 1
ATOM 842 N N . ARG A 1 104 ? 7.742 -22.125 -6.82 1 98.44 104 ARG A N 1
ATOM 843 C CA . ARG A 1 104 ? 7.449 -23.391 -7.477 1 98.44 104 ARG A CA 1
ATOM 844 C C . ARG A 1 104 ? 6.082 -23.922 -7.059 1 98.44 104 ARG A C 1
ATOM 846 O O . ARG A 1 104 ? 5.328 -24.438 -7.887 1 98.44 104 ARG A O 1
ATOM 853 N N . GLY A 1 105 ? 5.824 -23.812 -5.727 1 98.5 105 GLY A N 1
ATOM 854 C CA . GLY A 1 105 ? 4.523 -24.234 -5.234 1 98.5 105 GLY A CA 1
ATOM 855 C C . GLY A 1 105 ? 3.369 -23.469 -5.852 1 98.5 105 GLY A C 1
ATOM 856 O O . GLY A 1 105 ? 2.355 -24.062 -6.227 1 98.5 105 GLY A O 1
ATOM 857 N N . LEU A 1 106 ? 3.531 -22.203 -5.941 1 98.56 106 LEU A N 1
ATOM 858 C CA . LEU A 1 106 ? 2.498 -21.359 -6.531 1 98.56 106 LEU A CA 1
ATOM 859 C C . LEU A 1 106 ? 2.322 -21.672 -8.016 1 98.56 106 LEU A C 1
ATOM 861 O O . LEU A 1 106 ? 1.2 -21.672 -8.523 1 98.56 106 LEU A O 1
ATOM 865 N N . GLU A 1 107 ? 3.428 -21.844 -8.633 1 98.56 107 GLU A N 1
ATOM 866 C CA . GLU A 1 107 ? 3.373 -22.234 -10.039 1 98.56 107 GLU A CA 1
ATOM 867 C C . GLU A 1 107 ? 2.592 -23.531 -10.234 1 98.56 107 GLU A C 1
ATOM 869 O O . GLU A 1 107 ? 1.737 -23.609 -11.117 1 98.56 107 GLU A O 1
ATOM 874 N N . THR A 1 108 ? 2.881 -24.547 -9.477 1 97.38 108 THR A N 1
ATOM 875 C CA . THR A 1 108 ? 2.174 -25.812 -9.523 1 97.38 108 THR A CA 1
ATOM 876 C C . THR A 1 108 ? 0.682 -25.609 -9.273 1 97.38 108 THR A C 1
ATOM 878 O O . THR A 1 108 ? -0.155 -26.141 -10 1 97.38 108 THR A O 1
ATOM 881 N N . PHE A 1 109 ? 0.358 -24.797 -8.258 1 98.12 109 PHE A N 1
ATOM 882 C CA . PHE A 1 109 ? -1.025 -24.469 -7.926 1 98.12 109 PHE A CA 1
ATOM 883 C C . PHE A 1 109 ? -1.753 -23.891 -9.133 1 98.12 109 PHE A C 1
ATOM 885 O O . PHE A 1 109 ? -2.822 -24.375 -9.516 1 98.12 109 PHE A O 1
ATOM 892 N N . LEU A 1 110 ? -1.16 -22.906 -9.703 1 97.31 110 LEU A N 1
ATOM 893 C CA . LEU A 1 110 ? -1.81 -22.219 -10.812 1 97.31 110 LEU A CA 1
ATOM 894 C C . LEU A 1 110 ? -1.985 -23.141 -12.008 1 97.31 110 LEU A C 1
ATOM 896 O O . LEU A 1 110 ? -2.988 -23.062 -12.719 1 97.31 110 LEU A O 1
ATOM 900 N N . ASN A 1 111 ? -0.993 -24 -12.258 1 95.88 111 ASN A N 1
ATOM 901 C CA . ASN A 1 111 ? -1.107 -24.938 -13.367 1 95.88 111 ASN A CA 1
ATOM 902 C C . ASN A 1 111 ? -2.281 -25.891 -13.172 1 95.88 111 ASN A C 1
ATOM 904 O O . ASN A 1 111 ? -2.934 -26.297 -14.141 1 95.88 111 ASN A O 1
ATOM 908 N N . PHE A 1 112 ? -2.553 -26.188 -11.977 1 93.81 112 PHE A N 1
ATOM 909 C CA . PHE A 1 112 ? -3.688 -27.062 -11.695 1 93.81 112 PHE A CA 1
ATOM 910 C C . PHE A 1 112 ? -5.004 -26.312 -11.883 1 93.81 112 PHE A C 1
ATOM 912 O O . PHE A 1 112 ? -5.926 -26.812 -12.523 1 93.81 112 PHE A O 1
ATOM 919 N N . VAL A 1 113 ? -5.043 -25.141 -11.406 1 94.88 113 VAL A N 1
ATOM 920 C CA . VAL A 1 113 ? -6.301 -24.422 -11.312 1 94.88 113 VAL A CA 1
ATOM 921 C C . VAL A 1 113 ? -6.645 -23.812 -12.672 1 94.88 113 VAL A C 1
ATOM 923 O O . VAL A 1 113 ? -7.797 -23.859 -13.109 1 94.88 113 VAL A O 1
ATOM 926 N N . LEU A 1 114 ? -5.656 -23.25 -13.359 1 93.31 114 LEU A N 1
ATOM 927 C CA . LEU A 1 114 ? -5.938 -22.5 -14.57 1 93.31 114 LEU A CA 1
ATOM 928 C C . LEU A 1 114 ? -6.07 -23.422 -15.773 1 93.31 114 LEU A C 1
ATOM 930 O O . LEU A 1 114 ? -6.684 -23.062 -16.781 1 93.31 114 LEU A O 1
ATOM 934 N N . LEU A 1 115 ? -5.531 -24.594 -15.719 1 89.62 115 LEU A N 1
ATOM 935 C CA . LEU A 1 115 ? -5.625 -25.531 -16.828 1 89.62 115 LEU A CA 1
ATOM 936 C C . LEU A 1 115 ? -6.934 -26.312 -16.766 1 89.62 115 LEU A C 1
ATOM 938 O O . LEU A 1 115 ? -7.316 -26.953 -17.75 1 89.62 115 LEU A O 1
ATOM 942 N N . ASP A 1 116 ? -7.66 -26.172 -15.711 1 90.31 116 ASP A N 1
ATOM 943 C CA . ASP A 1 116 ? -8.938 -26.844 -15.555 1 90.31 116 ASP A CA 1
ATOM 944 C C . ASP A 1 116 ? -10.094 -25.953 -15.984 1 90.31 116 ASP A C 1
ATOM 946 O O . ASP A 1 116 ? -10.492 -25.047 -15.25 1 90.31 116 ASP A O 1
ATOM 950 N N . SER A 1 117 ? -10.672 -26.266 -17.109 1 89.19 117 SER A N 1
ATOM 951 C CA . SER A 1 117 ? -11.75 -25.453 -17.672 1 89.19 117 SER A CA 1
ATOM 952 C C . SER A 1 117 ? -12.977 -25.453 -16.766 1 89.19 117 SER A C 1
ATOM 954 O O . SER A 1 117 ? -13.773 -24.516 -16.797 1 89.19 117 SER A O 1
ATOM 956 N N . ASP A 1 118 ? -13.164 -26.547 -15.922 1 88.94 118 ASP A N 1
ATOM 957 C CA . ASP A 1 118 ? -14.32 -26.656 -15.031 1 88.94 118 ASP A CA 1
ATOM 958 C C . ASP A 1 118 ? -14.273 -25.578 -13.938 1 88.94 118 ASP A C 1
ATOM 960 O O . ASP A 1 118 ? -15.297 -25.281 -13.32 1 88.94 118 ASP A O 1
ATOM 964 N N . LEU A 1 119 ? -13.141 -25.047 -13.727 1 92.12 119 LEU A N 1
ATOM 965 C CA . LEU A 1 119 ? -12.984 -24.078 -12.648 1 92.12 119 LEU A CA 1
ATOM 966 C C . LEU A 1 119 ? -13.141 -22.656 -13.172 1 92.12 119 LEU A C 1
ATOM 968 O O . LEU A 1 119 ? -13.133 -21.688 -12.391 1 92.12 119 LEU A O 1
ATOM 972 N N . MET A 1 120 ? -13.281 -22.562 -14.453 1 88.5 120 MET A N 1
ATOM 973 C CA . MET A 1 120 ? -13.398 -21.219 -15.031 1 88.5 120 MET A CA 1
ATOM 974 C C . MET A 1 120 ? -14.633 -20.5 -14.492 1 88.5 120 MET A C 1
ATOM 976 O O . MET A 1 120 ? -15.75 -21 -14.617 1 88.5 120 MET A O 1
ATOM 980 N N . GLY A 1 121 ? -14.469 -19.484 -13.797 1 90.38 121 GLY A N 1
ATOM 981 C CA . GLY A 1 121 ? -15.539 -18.688 -13.219 1 90.38 121 GLY A CA 1
ATOM 982 C C . GLY A 1 121 ? -15.109 -17.281 -12.836 1 90.38 121 GLY A C 1
ATOM 983 O O . GLY A 1 121 ? -14.117 -16.766 -13.352 1 90.38 121 GLY A O 1
ATOM 984 N N . SER A 1 122 ? -15.875 -16.688 -12.023 1 91.38 122 SER A N 1
ATOM 985 C CA . SER A 1 122 ? -15.648 -15.297 -11.648 1 91.38 122 SER A CA 1
ATOM 986 C C . SER A 1 122 ? -14.336 -15.133 -10.883 1 91.38 122 SER A C 1
ATOM 988 O O . SER A 1 122 ? -13.648 -14.125 -11.039 1 91.38 122 SER A O 1
ATOM 990 N N . SER A 1 123 ? -14.008 -16.141 -10.102 1 94.75 123 SER A N 1
ATOM 991 C CA . SER A 1 123 ? -12.789 -16.062 -9.305 1 94.75 123 SER A CA 1
ATOM 992 C C . SER A 1 123 ? -11.555 -16 -10.195 1 94.75 123 SER A C 1
ATOM 994 O O . SER A 1 123 ? -10.641 -15.211 -9.945 1 94.75 123 SER A O 1
ATOM 996 N N . ILE A 1 124 ? -11.508 -16.828 -11.195 1 93.69 124 ILE A N 1
ATOM 997 C CA . ILE A 1 124 ? -10.375 -16.828 -12.117 1 93.69 124 ILE A CA 1
ATOM 998 C C . ILE A 1 124 ? -10.344 -15.516 -12.891 1 93.69 124 ILE A C 1
ATOM 1000 O O . ILE A 1 124 ? -9.273 -14.922 -13.062 1 93.69 124 ILE A O 1
ATOM 1004 N N . LYS A 1 125 ? -11.484 -15.062 -13.32 1 90.88 125 LYS A N 1
ATOM 1005 C CA . LYS A 1 125 ? -11.555 -13.797 -14.047 1 90.88 125 LYS A CA 1
ATOM 1006 C C . LYS A 1 125 ? -11.023 -12.648 -13.195 1 90.88 125 LYS A C 1
ATOM 1008 O O . LYS A 1 125 ? -10.266 -11.797 -13.688 1 90.88 125 LYS A O 1
ATOM 1013 N N . GLU A 1 126 ? -11.398 -12.68 -11.938 1 93.06 126 GLU A N 1
ATOM 1014 C CA . GLU A 1 126 ? -10.93 -11.648 -11.016 1 93.06 126 GLU A CA 1
ATOM 1015 C C . GLU A 1 126 ? -9.422 -11.742 -10.812 1 93.06 126 GLU A C 1
ATOM 1017 O O . GLU A 1 126 ? -8.727 -10.719 -10.773 1 93.06 126 GLU A O 1
ATOM 1022 N N . PHE A 1 127 ? -9.008 -12.922 -10.641 1 96 127 PHE A N 1
ATOM 1023 C CA . PHE A 1 127 ? -7.586 -13.125 -10.383 1 96 127 PHE A CA 1
ATOM 1024 C C . PHE A 1 127 ? -6.742 -12.664 -11.562 1 96 127 PHE A C 1
ATOM 1026 O O . PHE A 1 127 ? -5.699 -12.039 -11.383 1 96 127 PHE A O 1
ATOM 1033 N N . ILE A 1 128 ? -7.18 -12.969 -12.727 1 90.56 128 ILE A N 1
ATOM 1034 C CA . ILE A 1 128 ? -6.383 -12.648 -13.906 1 90.56 128 ILE A CA 1
ATOM 1035 C C . ILE A 1 128 ? -6.637 -11.195 -14.32 1 90.56 128 ILE A C 1
ATOM 1037 O O . ILE A 1 128 ? -5.914 -10.648 -15.156 1 90.56 128 ILE A O 1
ATOM 1041 N N . GLY A 1 129 ? -7.262 -10.297 -13.469 1 80 129 GLY A N 1
ATOM 1042 C CA . GLY A 1 129 ? -7.402 -8.867 -13.68 1 80 129 GLY A CA 1
ATOM 1043 C C . GLY A 1 129 ? -8.414 -8.523 -14.75 1 80 129 GLY A C 1
ATOM 1044 O O . GLY A 1 129 ? -8.359 -7.438 -15.336 1 80 129 GLY A O 1
ATOM 1045 N N . ALA A 1 130 ? -9.25 -9.414 -15.242 1 55.94 130 ALA A N 1
ATOM 1046 C CA . ALA A 1 130 ? -10.25 -8.883 -16.172 1 55.94 130 ALA A CA 1
ATOM 1047 C C . ALA A 1 130 ? -11.117 -7.828 -15.484 1 55.94 130 ALA A C 1
ATOM 1049 O O . ALA A 1 130 ? -11.891 -8.148 -14.578 1 55.94 130 ALA A O 1
ATOM 1050 N N . LYS A 1 131 ? -10.461 -6.648 -14.969 1 47.06 131 LYS A N 1
ATOM 1051 C CA . LYS A 1 131 ? -11.328 -5.551 -14.547 1 47.06 131 LYS A CA 1
ATOM 1052 C C . LYS A 1 131 ? -12.547 -5.438 -15.453 1 47.06 131 LYS A C 1
ATOM 1054 O O . LYS A 1 131 ? -12.422 -5.488 -16.672 1 47.06 131 LYS A O 1
ATOM 1059 N N . SER A 1 132 ? -13.695 -5.883 -15.164 1 34.16 132 SER A N 1
ATOM 1060 C CA . SER A 1 132 ? -14.922 -5.484 -15.852 1 34.16 132 SER A CA 1
ATOM 1061 C C . SER A 1 132 ? -14.945 -3.984 -16.125 1 34.16 132 SER A C 1
ATOM 1063 O O . SER A 1 132 ? -14.688 -3.184 -15.219 1 34.16 132 SER A O 1
ATOM 1065 N N . GLU A 1 133 ? -14.297 -3.375 -17.062 1 31.5 133 GLU A N 1
ATOM 1066 C CA . GLU A 1 133 ? -14.812 -2.076 -17.484 1 31.5 133 GLU A CA 1
ATOM 1067 C C . GLU A 1 133 ? -16.328 -2.004 -17.312 1 31.5 133 GLU A C 1
ATOM 1069 O O . GLU A 1 133 ? -17.062 -2.773 -17.922 1 31.5 133 GLU A O 1
ATOM 1074 N N . ARG A 1 134 ? -16.891 -1.929 -16.094 1 24.53 134 ARG A N 1
ATOM 1075 C CA . ARG A 1 134 ? -18.219 -1.307 -16.203 1 24.53 134 ARG A CA 1
ATOM 1076 C C . ARG A 1 134 ? -18.094 0.183 -16.5 1 24.53 134 ARG A C 1
ATOM 1078 O O . ARG A 1 134 ? -17.203 0.857 -15.984 1 24.53 134 ARG A O 1
ATOM 1085 N N . MET B 1 1 ? 7.484 18.625 -32.281 1 29.48 1 MET B N 1
ATOM 1086 C CA . MET B 1 1 ? 7.812 17.922 -31.031 1 29.48 1 MET B CA 1
ATOM 1087 C C . MET B 1 1 ? 6.688 16.984 -30.625 1 29.48 1 MET B C 1
ATOM 1089 O O . MET B 1 1 ? 5.586 17.422 -30.297 1 29.48 1 MET B O 1
ATOM 1093 N N . THR B 1 2 ? 6.562 15.68 -31.172 1 33.91 2 THR B N 1
ATOM 1094 C CA . THR B 1 2 ? 5.422 14.82 -31.469 1 33.91 2 THR B CA 1
ATOM 1095 C C . THR B 1 2 ? 4.965 14.078 -30.219 1 33.91 2 THR B C 1
ATOM 1097 O O . THR B 1 2 ? 5.773 13.438 -29.531 1 33.91 2 THR B O 1
ATOM 1100 N N . ASN B 1 3 ? 4.043 14.609 -29.359 1 29.97 3 ASN B N 1
ATOM 1101 C CA . ASN B 1 3 ? 3.398 14.078 -28.156 1 29.97 3 ASN B CA 1
ATOM 1102 C C . ASN B 1 3 ? 2.832 12.68 -28.406 1 29.97 3 ASN B C 1
ATOM 1104 O O . ASN B 1 3 ? 1.852 12.523 -29.141 1 29.97 3 ASN B O 1
ATOM 1108 N N . THR B 1 4 ? 3.734 11.656 -28.5 1 33.69 4 THR B N 1
ATOM 1109 C CA . THR B 1 4 ? 3.326 10.273 -28.734 1 33.69 4 THR B CA 1
ATOM 1110 C C . THR B 1 4 ? 2.348 9.805 -27.656 1 33.69 4 THR B C 1
ATOM 1112 O O . THR B 1 4 ? 2.695 9.742 -26.484 1 33.69 4 THR B O 1
ATOM 1115 N N . LEU B 1 5 ? 1.044 10.078 -27.797 1 30.44 5 LEU B N 1
ATOM 1116 C CA . LEU B 1 5 ? -0.134 9.648 -27.047 1 30.44 5 LEU B CA 1
ATOM 1117 C C . LEU B 1 5 ? -0.053 8.164 -26.703 1 30.44 5 LEU B C 1
ATOM 1119 O O . LEU B 1 5 ? 0.181 7.336 -27.594 1 30.44 5 LEU B O 1
ATOM 1123 N N . LEU B 1 6 ? 0.497 7.867 -25.578 1 31.22 6 LEU B N 1
ATOM 1124 C CA . LEU B 1 6 ? 0.528 6.512 -25.031 1 31.22 6 LEU B CA 1
ATOM 1125 C C . LEU B 1 6 ? -0.814 5.816 -25.234 1 31.22 6 LEU B C 1
ATOM 1127 O O . LEU B 1 6 ? -1.834 6.262 -24.703 1 31.22 6 LEU B O 1
ATOM 1131 N N . GLN B 1 7 ? -1.111 5.25 -26.406 1 33.56 7 GLN B N 1
ATOM 1132 C CA . GLN B 1 7 ? -2.338 4.555 -26.781 1 33.56 7 GLN B CA 1
ATOM 1133 C C . GLN B 1 7 ? -2.668 3.443 -25.781 1 33.56 7 GLN B C 1
ATOM 1135 O O . GLN B 1 7 ? -1.824 2.596 -25.5 1 33.56 7 GLN B O 1
ATOM 1140 N N . ASN B 1 8 ? -3.424 3.67 -24.734 1 36 8 ASN B N 1
ATOM 1141 C CA . ASN B 1 8 ? -4.07 2.73 -23.828 1 36 8 ASN B CA 1
ATOM 1142 C C . ASN B 1 8 ? -4.586 1.499 -24.562 1 36 8 ASN B C 1
ATOM 1144 O O . ASN B 1 8 ? -5.508 1.601 -25.375 1 36 8 ASN B O 1
ATOM 1148 N N . VAL B 1 9 ? -3.752 0.582 -24.984 1 35.31 9 VAL B N 1
ATOM 1149 C CA . VAL B 1 9 ? -4.219 -0.639 -25.641 1 35.31 9 VAL B CA 1
ATOM 1150 C C . VAL B 1 9 ? -5.293 -1.304 -24.781 1 35.31 9 VAL B C 1
ATOM 1152 O O . VAL B 1 9 ? -5.078 -1.541 -23.578 1 35.31 9 VAL B O 1
ATOM 1155 N N . PRO B 1 10 ? -6.57 -1.081 -25.109 1 34.84 10 PRO B N 1
ATOM 1156 C CA . PRO B 1 10 ? -7.68 -1.688 -24.359 1 34.84 10 PRO B CA 1
ATOM 1157 C C . PRO B 1 10 ? -7.488 -3.188 -24.141 1 34.84 10 PRO B C 1
ATOM 1159 O O . PRO B 1 10 ? -6.812 -3.852 -24.938 1 34.84 10 PRO B O 1
ATOM 1162 N N . PRO B 1 11 ? -7.598 -3.715 -22.938 1 36.44 11 PRO B N 1
ATOM 1163 C CA . PRO B 1 11 ? -7.449 -5.156 -22.719 1 36.44 11 PRO B CA 1
ATOM 1164 C C . PRO B 1 11 ? -8.234 -5.992 -23.719 1 36.44 11 PRO B C 1
ATOM 1166 O O . PRO B 1 11 ? -9.305 -5.582 -24.172 1 36.44 11 PRO B O 1
ATOM 1169 N N . VAL B 1 12 ? -7.688 -6.719 -24.656 1 38.66 12 VAL B N 1
ATOM 1170 C CA . VAL B 1 12 ? -8.328 -7.605 -25.609 1 38.66 12 VAL B CA 1
ATOM 1171 C C . VAL B 1 12 ? -9.352 -8.492 -24.906 1 38.66 12 VAL B C 1
ATOM 1173 O O . VAL B 1 12 ? -9.047 -9.086 -23.859 1 38.66 12 VAL B O 1
ATOM 1176 N N . PRO B 1 13 ? -10.625 -8.266 -24.969 1 36.28 13 PRO B N 1
ATOM 1177 C CA . PRO B 1 13 ? -11.641 -9.172 -24.422 1 36.28 13 PRO B CA 1
ATOM 1178 C C . PRO B 1 13 ? -11.367 -10.641 -24.766 1 36.28 13 PRO B C 1
ATOM 1180 O O . PRO B 1 13 ? -10.906 -10.945 -25.859 1 36.28 13 PRO B O 1
ATOM 1183 N N . ILE B 1 14 ? -11.117 -11.438 -23.766 1 41.75 14 ILE B N 1
ATOM 1184 C CA . ILE B 1 14 ? -10.938 -12.875 -23.938 1 41.75 14 ILE B CA 1
ATOM 1185 C C . ILE B 1 14 ? -12.148 -13.461 -24.672 1 41.75 14 ILE B C 1
ATOM 1187 O O . ILE B 1 14 ? -13.273 -13.398 -24.172 1 41.75 14 ILE B O 1
ATOM 1191 N N . GLN B 1 15 ? -12.234 -13.367 -25.953 1 40.31 15 GLN B N 1
ATOM 1192 C CA . GLN B 1 15 ? -13.281 -14.016 -26.734 1 40.31 15 GLN B CA 1
ATOM 1193 C C . GLN B 1 15 ? -13.25 -15.531 -26.547 1 40.31 15 GLN B C 1
ATOM 1195 O O . GLN B 1 15 ? -12.25 -16.188 -26.859 1 40.31 15 GLN B O 1
ATOM 1200 N N . LEU B 1 16 ? -14 -16.078 -25.594 1 40.94 16 LEU B N 1
ATOM 1201 C CA . LEU B 1 16 ? -14.211 -17.5 -25.375 1 40.94 16 LEU B CA 1
ATOM 1202 C C . LEU B 1 16 ? -14.812 -18.156 -26.609 1 40.94 16 LEU B C 1
ATOM 1204 O O . LEU B 1 16 ? -16 -17.984 -26.906 1 40.94 16 LEU B O 1
ATOM 1208 N N . GLU B 1 17 ? -14.211 -18.062 -27.797 1 39.62 17 GLU B N 1
ATOM 1209 C CA . GLU B 1 17 ? -14.828 -18.812 -28.875 1 39.62 17 GLU B CA 1
ATOM 1210 C C . GLU B 1 17 ? -14.922 -20.297 -28.531 1 39.62 17 GLU B C 1
ATOM 1212 O O . GLU B 1 17 ? -14.031 -20.844 -27.875 1 39.62 17 GLU B O 1
ATOM 1217 N N . ASN B 1 18 ? -16.125 -20.938 -28.453 1 39.53 18 ASN B N 1
ATOM 1218 C CA . ASN B 1 18 ? -16.625 -22.297 -28.266 1 39.53 18 ASN B CA 1
ATOM 1219 C C . ASN B 1 18 ? -15.883 -23.297 -29.156 1 39.53 18 ASN B C 1
ATOM 1221 O O . ASN B 1 18 ? -16.391 -24.375 -29.438 1 39.53 18 ASN B O 1
ATOM 1225 N N . ASP B 1 19 ? -14.727 -23.156 -29.906 1 42.56 19 ASP B N 1
ATOM 1226 C CA . ASP B 1 19 ? -14.352 -24.297 -30.75 1 42.56 19 ASP B CA 1
ATOM 1227 C C . ASP B 1 19 ? -14.156 -25.562 -29.906 1 42.56 19 ASP B C 1
ATOM 1229 O O . ASP B 1 19 ? -13.648 -25.5 -28.781 1 42.56 19 ASP B O 1
ATOM 1233 N N . GLU B 1 20 ? -14.75 -26.75 -30.094 1 42.25 20 GLU B N 1
ATOM 1234 C CA . GLU B 1 20 ? -14.727 -28.109 -29.578 1 42.25 20 GLU B CA 1
ATOM 1235 C C . GLU B 1 20 ? -13.32 -28.5 -29.125 1 42.25 20 GLU B C 1
ATOM 1237 O O . GLU B 1 20 ? -13.086 -29.641 -28.719 1 42.25 20 GLU B O 1
ATOM 1242 N N . GLU B 1 21 ? -12.164 -28.047 -29.797 1 46.41 21 GLU B N 1
ATOM 1243 C CA . GLU B 1 21 ? -10.773 -28.422 -29.531 1 46.41 21 GLU B CA 1
ATOM 1244 C C . GLU B 1 21 ? -10.438 -28.219 -28.047 1 46.41 21 GLU B C 1
ATOM 1246 O O . GLU B 1 21 ? -11.117 -27.469 -27.344 1 46.41 21 GLU B O 1
ATOM 1251 N N . SER B 1 22 ? -9.367 -28.875 -27.359 1 52.44 22 SER B N 1
ATOM 1252 C CA . SER B 1 22 ? -8.977 -28.797 -25.953 1 52.44 22 SER B CA 1
ATOM 1253 C C . SER B 1 22 ? -9.273 -27.406 -25.375 1 52.44 22 SER B C 1
ATOM 1255 O O . SER B 1 22 ? -8.727 -26.406 -25.844 1 52.44 22 SER B O 1
ATOM 1257 N N . ASN B 1 23 ? -10.57 -27.156 -25.078 1 60.34 23 ASN B N 1
ATOM 1258 C CA . ASN B 1 23 ? -11.336 -26.047 -24.516 1 60.34 23 ASN B CA 1
ATOM 1259 C C . ASN B 1 23 ? -10.57 -25.344 -23.406 1 60.34 23 ASN B C 1
ATOM 1261 O O . ASN B 1 23 ? -11.156 -24.578 -22.641 1 60.34 23 ASN B O 1
ATOM 1265 N N . ASN B 1 24 ? -9.305 -25.781 -23.328 1 79.75 24 ASN B N 1
ATOM 1266 C CA . ASN B 1 24 ? -8.562 -25.125 -22.25 1 79.75 24 ASN B CA 1
ATOM 1267 C C . ASN B 1 24 ? -8.164 -23.703 -22.656 1 79.75 24 ASN B C 1
ATOM 1269 O O . ASN B 1 24 ? -7.453 -23.5 -23.641 1 79.75 24 ASN B O 1
ATOM 1273 N N . TRP B 1 25 ? -8.688 -22.781 -22.031 1 85.12 25 TRP B N 1
ATOM 1274 C CA . TRP B 1 25 ? -8.406 -21.375 -22.281 1 85.12 25 TRP B CA 1
ATOM 1275 C C . TRP B 1 25 ? -6.941 -21.047 -21.984 1 85.12 25 TRP B C 1
ATOM 1277 O O . TRP B 1 25 ? -6.391 -20.078 -22.516 1 85.12 25 TRP B O 1
ATOM 1287 N N . CYS B 1 26 ? -6.367 -21.906 -21.25 1 88.12 26 CYS B N 1
ATOM 1288 C CA . CYS B 1 26 ? -5 -21.719 -20.781 1 88.12 26 CYS B CA 1
ATOM 1289 C C . CYS B 1 26 ? -4.141 -22.938 -21.109 1 88.12 26 CYS B C 1
ATOM 1291 O O . CYS B 1 26 ? -4.547 -24.062 -20.859 1 88.12 26 CYS B O 1
ATOM 1293 N N . THR B 1 27 ? -2.979 -22.766 -21.734 1 88.75 27 THR B N 1
ATOM 1294 C CA . THR B 1 27 ? -2.152 -23.891 -22.156 1 88.75 27 THR B CA 1
ATOM 1295 C C . THR B 1 27 ? -0.947 -24.047 -21.234 1 88.75 27 THR B C 1
ATOM 1297 O O . THR B 1 27 ? -0.408 -25.156 -21.094 1 88.75 27 THR B O 1
ATOM 1300 N N . LYS B 1 28 ? -0.548 -22.938 -20.688 1 92.38 28 LYS B N 1
ATOM 1301 C CA . LYS B 1 28 ? 0.624 -23.031 -19.812 1 92.38 28 LYS B CA 1
ATOM 1302 C C . LYS B 1 28 ? 0.693 -21.859 -18.859 1 92.38 28 LYS B C 1
ATOM 1304 O O . LYS B 1 28 ? 0.369 -20.719 -19.234 1 92.38 28 LYS B O 1
ATOM 1309 N N . VAL B 1 29 ? 1.212 -22.141 -17.594 1 96.69 29 VAL B N 1
ATOM 1310 C CA . VAL B 1 29 ? 1.472 -21.062 -16.625 1 96.69 29 VAL B CA 1
ATOM 1311 C C . VAL B 1 29 ? 2.881 -21.219 -16.062 1 96.69 29 VAL B C 1
ATOM 1313 O O . VAL B 1 29 ? 3.328 -22.328 -15.781 1 96.69 29 VAL B O 1
ATOM 1316 N N . SER B 1 30 ? 3.596 -20.188 -16.078 1 98 30 SER B N 1
ATOM 1317 C CA . SER B 1 30 ? 4.91 -20.203 -15.445 1 98 30 SER B CA 1
ATOM 1318 C C . SER B 1 30 ? 5.094 -19 -14.523 1 98 30 SER B C 1
ATOM 1320 O O . SER B 1 30 ? 4.461 -17.969 -14.719 1 98 30 SER B O 1
ATOM 1322 N N . ILE B 1 31 ? 5.84 -19.203 -13.461 1 98.5 31 ILE B N 1
ATOM 1323 C CA . ILE B 1 31 ? 6.32 -18.125 -12.594 1 98.5 31 ILE B CA 1
ATOM 1324 C C . ILE B 1 31 ? 7.844 -18.078 -12.633 1 98.5 31 ILE B C 1
ATOM 1326 O O . ILE B 1 31 ? 8.508 -18.656 -11.773 1 98.5 31 ILE B O 1
ATOM 1330 N N . PRO B 1 32 ? 8.273 -17.422 -13.664 1 98.38 32 PRO B N 1
ATOM 1331 C CA . PRO B 1 32 ? 9.711 -17.469 -13.922 1 98.38 32 PRO B CA 1
ATOM 1332 C C . PRO B 1 32 ? 10.539 -16.797 -12.828 1 98.38 32 PRO B C 1
ATOM 1334 O O . PRO B 1 32 ? 11.695 -17.172 -12.609 1 98.38 32 PRO B O 1
ATOM 1337 N N . ASN B 1 33 ? 9.984 -15.695 -12.203 1 98.06 33 ASN B N 1
ATOM 1338 C CA . ASN B 1 33 ? 10.758 -14.969 -11.203 1 98.06 33 ASN B CA 1
ATOM 1339 C C . ASN B 1 33 ? 9.852 -14.281 -10.188 1 98.06 33 ASN B C 1
ATOM 1341 O O . ASN B 1 33 ? 8.633 -14.43 -10.242 1 98.06 33 ASN B O 1
ATOM 1345 N N . TYR B 1 34 ? 10.469 -13.648 -9.227 1 98 34 TYR B N 1
ATOM 1346 C CA . TYR B 1 34 ? 9.82 -12.836 -8.211 1 98 34 TYR B CA 1
ATOM 1347 C C . TYR B 1 34 ? 10.656 -11.617 -7.871 1 98 34 TYR B C 1
ATOM 1349 O O . TYR B 1 34 ? 11.852 -11.57 -8.172 1 98 34 TYR B O 1
ATOM 1357 N N . SER B 1 35 ? 9.992 -10.633 -7.43 1 96.81 35 SER B N 1
ATOM 1358 C CA . SER B 1 35 ? 10.703 -9.422 -7.031 1 96.81 35 SER B CA 1
ATOM 1359 C C . SER B 1 35 ? 10.25 -8.938 -5.656 1 96.81 35 SER B C 1
ATOM 1361 O O . SER B 1 35 ? 9.062 -9.016 -5.328 1 96.81 35 SER B O 1
ATOM 1363 N N . ALA B 1 36 ? 11.195 -8.57 -4.859 1 94.5 36 ALA B N 1
ATOM 1364 C CA . ALA B 1 36 ? 10.875 -7.922 -3.592 1 94.5 36 ALA B CA 1
ATOM 1365 C C . ALA B 1 36 ? 10.555 -6.445 -3.801 1 94.5 36 ALA B C 1
ATOM 1367 O O . ALA B 1 36 ? 11.297 -5.734 -4.484 1 94.5 36 ALA B O 1
ATOM 1368 N N . ILE B 1 37 ? 9.359 -6.129 -3.361 1 92.62 37 ILE B N 1
ATOM 1369 C CA . ILE B 1 37 ? 8.969 -4.723 -3.43 1 92.62 37 ILE B CA 1
ATOM 1370 C C . ILE B 1 37 ? 9.086 -4.086 -2.045 1 92.62 37 ILE B C 1
ATOM 1372 O O . ILE B 1 37 ? 8.68 -4.684 -1.047 1 92.62 37 ILE B O 1
ATOM 1376 N N . GLN B 1 38 ? 9.844 -3.059 -1.953 1 89.06 38 GLN B N 1
ATOM 1377 C CA . GLN B 1 38 ? 9.938 -2.285 -0.718 1 89.06 38 GLN B CA 1
ATOM 1378 C C . GLN B 1 38 ? 9.305 -0.906 -0.885 1 89.06 38 GLN B C 1
ATOM 1380 O O . GLN B 1 38 ? 9.656 -0.163 -1.804 1 89.06 38 GLN B O 1
ATOM 1385 N N . ASP B 1 39 ? 8.25 -0.744 -0.199 1 87.44 39 ASP B N 1
ATOM 1386 C CA . ASP B 1 39 ? 7.652 0.587 -0.152 1 87.44 39 ASP B CA 1
ATOM 1387 C C . ASP B 1 39 ? 7.906 1.257 1.197 1 87.44 39 ASP B C 1
ATOM 1389 O O . ASP B 1 39 ? 7.891 0.594 2.236 1 87.44 39 ASP B O 1
ATOM 1393 N N . SER B 1 40 ? 8.438 2.396 1.176 1 90.38 40 SER B N 1
ATOM 1394 C CA . SER B 1 40 ? 8.711 3.164 2.387 1 90.38 40 SER B CA 1
ATOM 1395 C C . SER B 1 40 ? 8.102 4.559 2.307 1 90.38 40 SER B C 1
ATOM 1397 O O . SER B 1 40 ? 8.125 5.195 1.25 1 90.38 40 SER B O 1
ATOM 1399 N N . TYR B 1 41 ? 7.453 4.906 3.279 1 93.25 41 TYR B N 1
ATOM 1400 C CA . TYR B 1 41 ? 6.91 6.258 3.369 1 93.25 41 TYR B CA 1
ATOM 1401 C C . TYR B 1 41 ? 6.922 6.758 4.809 1 93.25 41 TYR B C 1
ATOM 1403 O O . TYR B 1 41 ? 7.207 5.992 5.734 1 93.25 41 TYR B O 1
ATOM 1411 N N . VAL B 1 42 ? 6.707 8.023 4.922 1 96.62 42 VAL B N 1
ATOM 1412 C CA . VAL B 1 42 ? 6.695 8.648 6.238 1 96.62 42 VAL B CA 1
ATOM 1413 C C . VAL B 1 42 ? 5.262 9.023 6.617 1 96.62 42 VAL B C 1
ATOM 1415 O O . VAL B 1 42 ? 4.516 9.555 5.793 1 96.62 42 VAL B O 1
ATOM 1418 N N . VAL B 1 43 ? 4.906 8.633 7.805 1 97.38 43 VAL B N 1
ATOM 1419 C CA . VAL B 1 43 ? 3.592 8.961 8.344 1 97.38 43 VAL B CA 1
ATOM 1420 C C . VAL B 1 43 ? 3.727 10.031 9.43 1 97.38 43 VAL B C 1
ATOM 1422 O O . VAL B 1 43 ? 4.551 9.898 10.336 1 97.38 43 VAL B O 1
ATOM 1425 N N . PHE B 1 44 ? 2.922 11.062 9.305 1 98.38 44 PHE B N 1
ATOM 1426 C CA . PHE B 1 44 ? 2.908 12.125 10.297 1 98.38 44 PHE B CA 1
ATOM 1427 C C . PHE B 1 44 ? 1.771 11.922 11.289 1 98.38 44 PHE B C 1
ATOM 1429 O O . PHE B 1 44 ? 0.629 11.68 10.891 1 98.38 44 PHE B O 1
ATOM 1436 N N . HIS B 1 45 ? 2.127 11.992 12.539 1 98.19 45 HIS B N 1
ATOM 1437 C CA . HIS B 1 45 ? 1.168 11.859 13.6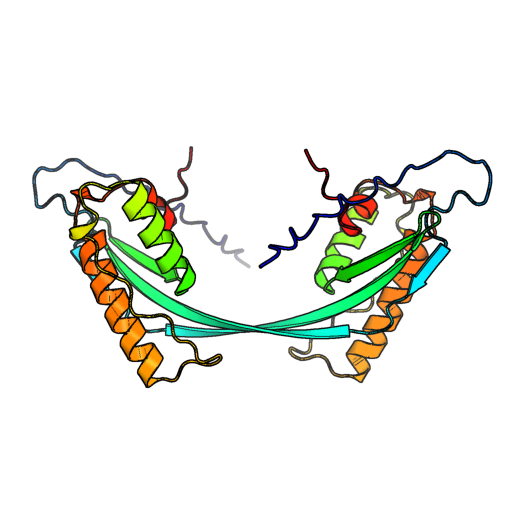33 1 98.19 45 HIS B CA 1
ATOM 1438 C C . HIS B 1 45 ? 0.562 13.211 14 1 98.19 45 HIS B C 1
ATOM 1440 O O . HIS B 1 45 ? 1.251 14.086 14.531 1 98.19 45 HIS B O 1
ATOM 1446 N N . ILE B 1 46 ? -0.723 13.359 13.758 1 98.12 46 ILE B N 1
ATOM 1447 C CA . ILE B 1 46 ? -1.399 14.641 13.93 1 98.12 46 ILE B CA 1
ATOM 1448 C C . ILE B 1 46 ? -2.338 14.562 15.133 1 98.12 46 ILE B C 1
ATOM 1450 O O . ILE B 1 46 ? -3.158 13.648 15.234 1 98.12 46 ILE B O 1
ATOM 1454 N N . LEU B 1 47 ? -2.182 15.438 16.031 1 97.12 47 LEU B N 1
ATOM 1455 C CA . LEU B 1 47 ? -3.084 15.586 17.172 1 97.12 47 LEU B CA 1
ATOM 1456 C C . LEU B 1 47 ? -3.951 16.828 17.016 1 97.12 47 LEU B C 1
ATOM 1458 O O . LEU B 1 47 ? -3.434 17.938 16.922 1 97.12 47 LEU B O 1
ATOM 1462 N N . VAL B 1 48 ? -5.199 16.578 16.906 1 95.25 48 VAL B N 1
ATOM 1463 C CA . VAL B 1 48 ? -6.152 17.672 16.766 1 95.25 48 VAL B CA 1
ATOM 1464 C C . VAL B 1 48 ? -6.973 17.797 18.047 1 95.25 48 VAL B C 1
ATOM 1466 O O . VAL B 1 48 ? -7.598 16.844 18.5 1 95.25 48 VAL B O 1
ATOM 1469 N N . THR B 1 49 ? -6.914 18.891 18.625 1 93.38 49 THR B N 1
ATOM 1470 C CA . THR B 1 49 ? -7.742 19.188 19.781 1 93.38 49 THR B CA 1
ATOM 1471 C C . THR B 1 49 ? -9.008 19.938 19.375 1 93.38 49 THR B C 1
ATOM 1473 O O . THR B 1 49 ? -8.93 21.031 18.797 1 93.38 49 THR B O 1
ATOM 1476 N N . THR B 1 50 ? -10.102 19.312 19.547 1 88.56 50 THR B N 1
ATOM 1477 C CA . THR B 1 50 ? -11.391 19.938 19.25 1 88.56 50 THR B CA 1
ATOM 1478 C C . THR B 1 50 ? -12.133 20.281 20.547 1 88.56 50 THR B C 1
ATOM 1480 O O . THR B 1 50 ? -11.68 19.938 21.641 1 88.56 50 THR B O 1
ATOM 1483 N N . ARG B 1 51 ? -13.227 20.953 20.375 1 85.12 51 ARG B N 1
ATOM 1484 C CA . ARG B 1 51 ? -14.094 21.25 21.516 1 85.12 51 ARG B CA 1
ATOM 1485 C C . ARG B 1 51 ? -14.703 19.984 22.094 1 85.12 51 ARG B C 1
ATOM 1487 O O . ARG B 1 51 ? -15.023 19.922 23.281 1 85.12 51 ARG B O 1
ATOM 1494 N N . ARG B 1 52 ? -14.852 18.984 21.25 1 84.88 52 ARG B N 1
ATOM 1495 C CA . ARG B 1 52 ? -15.531 17.75 21.641 1 84.88 52 ARG B CA 1
ATOM 1496 C C . ARG B 1 52 ? -14.523 16.688 22.078 1 84.88 52 ARG B C 1
ATOM 1498 O O . ARG B 1 52 ? -14.906 15.594 22.484 1 84.88 52 ARG B O 1
ATOM 1505 N N . GLY B 1 53 ? -13.32 17.031 22.078 1 89.69 53 GLY B N 1
ATOM 1506 C CA . GLY B 1 53 ? -12.312 16.047 22.438 1 89.69 53 GLY B CA 1
ATOM 1507 C C . GLY B 1 53 ? -11.109 16.062 21.516 1 89.69 53 GLY B C 1
ATOM 1508 O O . GLY B 1 53 ? -10.859 17.047 20.812 1 89.69 53 GLY B O 1
ATOM 1509 N N . LYS B 1 54 ? -10.289 15.055 21.688 1 90.94 54 LYS B N 1
ATOM 1510 C CA . LYS B 1 54 ? -9.047 14.953 20.922 1 90.94 54 LYS B CA 1
ATOM 1511 C C . LYS B 1 54 ? -9.156 13.883 19.844 1 90.94 54 LYS B C 1
ATOM 1513 O O . LYS B 1 54 ? -9.805 12.859 20.047 1 90.94 54 LYS B O 1
ATOM 1518 N N . LEU B 1 55 ? -8.578 14.25 18.688 1 92.31 55 LEU B N 1
ATOM 1519 C CA . LEU B 1 55 ? -8.508 13.336 17.547 1 92.31 55 LEU B CA 1
ATOM 1520 C C . LEU B 1 55 ? -7.066 13.102 17.125 1 92.31 55 LEU B C 1
ATOM 1522 O O . LEU B 1 55 ? -6.254 14.031 17.125 1 92.31 55 LEU B O 1
ATOM 1526 N N . GLU B 1 56 ? -6.805 11.867 16.906 1 94.94 56 GLU B N 1
ATOM 1527 C CA . GLU B 1 56 ? -5.5 11.516 16.344 1 94.94 56 GLU B CA 1
ATOM 1528 C C . GLU B 1 56 ? -5.617 11.07 14.898 1 94.94 56 GLU B C 1
ATOM 1530 O O . GLU B 1 56 ? -6.48 10.25 14.562 1 94.94 56 GLU B O 1
ATOM 1535 N N . LEU B 1 57 ? -4.793 11.711 14.086 1 96.56 57 LEU B N 1
ATOM 1536 C CA . LEU B 1 57 ? -4.738 11.336 12.68 1 96.56 57 LEU B CA 1
ATOM 1537 C C . LEU B 1 57 ? -3.334 10.898 12.281 1 96.56 57 LEU B C 1
ATOM 1539 O O . LEU B 1 57 ? -2.348 11.344 12.875 1 96.56 57 LEU B O 1
ATOM 1543 N N . PHE B 1 58 ? -3.285 9.992 11.359 1 96.19 58 PHE B N 1
ATOM 1544 C CA . PHE B 1 58 ? -2.045 9.508 10.766 1 96.19 58 PHE B CA 1
ATOM 1545 C C . PHE B 1 58 ? -2.057 9.711 9.25 1 96.19 58 PHE B C 1
ATOM 1547 O O . PHE B 1 58 ? -2.801 9.047 8.539 1 96.19 58 PHE B O 1
ATOM 1554 N N . LYS B 1 59 ? -1.266 10.664 8.828 1 97.56 59 LYS B N 1
ATOM 1555 C CA . LYS B 1 59 ? -1.325 11.047 7.418 1 97.56 59 LYS B CA 1
ATOM 1556 C C . LYS B 1 59 ? 0.068 11.07 6.793 1 97.56 59 LYS B C 1
ATOM 1558 O O . LYS B 1 59 ? 1.052 11.367 7.473 1 97.56 59 LYS B O 1
ATOM 1563 N N . ARG B 1 60 ? 0.195 10.758 5.484 1 96.25 60 ARG B N 1
ATOM 1564 C CA . ARG B 1 60 ? 1.398 10.938 4.68 1 96.25 60 ARG B CA 1
ATOM 1565 C C . ARG B 1 60 ? 1.369 12.281 3.951 1 96.25 60 ARG B C 1
ATOM 1567 O O . ARG B 1 60 ? 0.322 12.922 3.867 1 96.25 60 ARG B O 1
ATOM 1574 N N . TYR B 1 61 ? 2.486 12.742 3.371 1 97.44 61 TYR B N 1
ATOM 1575 C CA . TYR B 1 61 ? 2.572 14.031 2.697 1 97.44 61 TYR B CA 1
ATOM 1576 C C . TYR B 1 61 ? 1.592 14.109 1.532 1 97.44 61 TYR B C 1
ATOM 1578 O O . TYR B 1 61 ? 0.965 15.148 1.306 1 97.44 61 TYR B O 1
ATOM 1586 N N . SER B 1 62 ? 1.571 13.016 0.774 1 96.75 62 SER B N 1
ATOM 1587 C CA . SER B 1 62 ? 0.68 12.984 -0.381 1 96.75 62 SER B CA 1
ATOM 1588 C C . SER B 1 62 ? -0.762 13.266 0.026 1 96.75 62 SER B C 1
ATOM 1590 O O . SER B 1 62 ? -1.531 13.844 -0.75 1 96.75 62 SER B O 1
ATOM 1592 N N . GLU B 1 63 ? -1.146 12.875 1.195 1 96.88 63 GLU B N 1
ATOM 1593 C CA . GLU B 1 63 ? -2.492 13.148 1.684 1 96.88 63 GLU B CA 1
ATOM 1594 C C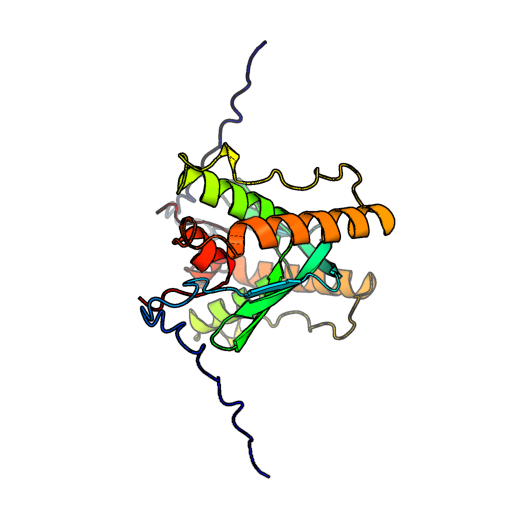 . GLU B 1 63 ? -2.693 14.641 1.933 1 96.88 63 GLU B C 1
ATOM 1596 O O . GLU B 1 63 ? -3.799 15.164 1.761 1 96.88 63 GLU B O 1
ATOM 1601 N N . PHE B 1 64 ? -1.704 15.336 2.377 1 98.31 64 PHE B N 1
ATOM 1602 C CA . PHE B 1 64 ? -1.766 16.781 2.516 1 98.31 64 PHE B CA 1
ATOM 1603 C C . PHE B 1 64 ? -1.904 17.453 1.153 1 98.31 64 PHE B C 1
ATOM 1605 O O . PHE B 1 64 ? -2.637 18.438 1.009 1 98.31 64 PHE B O 1
ATOM 1612 N N . VAL B 1 65 ? -1.156 16.906 0.178 1 97.81 65 VAL B N 1
ATOM 1613 C CA . VAL B 1 65 ? -1.23 17.453 -1.176 1 97.81 65 VAL B CA 1
ATOM 1614 C C . VAL B 1 65 ? -2.664 17.359 -1.693 1 97.81 65 VAL B C 1
ATOM 1616 O O . VAL B 1 65 ? -3.227 18.344 -2.164 1 97.81 65 VAL B O 1
ATOM 1619 N N . LYS B 1 66 ? -3.26 16.203 -1.566 1 97.75 66 LYS B N 1
ATOM 1620 C CA . LYS B 1 66 ? -4.641 15.992 -1.989 1 97.75 66 LYS B CA 1
ATOM 1621 C C . LYS B 1 66 ? -5.594 16.906 -1.21 1 97.75 66 LYS B C 1
ATOM 1623 O O . LYS B 1 66 ? -6.527 17.469 -1.78 1 97.75 66 LYS B O 1
ATOM 1628 N N . PHE B 1 67 ? -5.379 17 0.082 1 97.62 67 PHE B N 1
ATOM 1629 C CA . PHE B 1 67 ? -6.195 17.812 0.966 1 97.62 67 PHE B CA 1
ATOM 1630 C C . PHE B 1 67 ? -6.18 19.281 0.514 1 97.62 67 PHE B C 1
ATOM 1632 O O . PHE B 1 67 ? -7.234 19.891 0.337 1 97.62 67 PHE B O 1
ATOM 1639 N N . ARG B 1 68 ? -4.965 19.812 0.355 1 98.12 68 ARG B N 1
ATOM 1640 C CA . ARG B 1 68 ? -4.871 21.203 -0.054 1 98.12 68 ARG B CA 1
ATOM 1641 C C . ARG B 1 68 ? -5.555 21.422 -1.398 1 98.12 68 ARG B C 1
ATOM 1643 O O . ARG B 1 68 ? -6.238 22.438 -1.592 1 98.12 68 ARG B O 1
ATOM 1650 N N . GLN B 1 69 ? -5.352 20.547 -2.307 1 97.75 69 GLN B N 1
ATOM 1651 C CA . GLN B 1 69 ? -6 20.656 -3.609 1 97.75 69 GLN B CA 1
ATOM 1652 C C . GLN B 1 69 ? -7.52 20.688 -3.465 1 97.75 69 GLN B C 1
ATOM 1654 O O . GLN B 1 69 ? -8.188 21.484 -4.113 1 97.75 69 GLN B O 1
ATOM 1659 N N . SER B 1 70 ? -8.047 19.797 -2.699 1 97.06 70 SER B N 1
ATOM 1660 C CA . SER B 1 70 ? -9.484 19.75 -2.453 1 97.06 70 SER B CA 1
ATOM 1661 C C . SER B 1 70 ? -9.984 21.047 -1.82 1 97.06 70 SER B C 1
ATOM 1663 O O . SER B 1 70 ? -11.055 21.531 -2.172 1 97.06 70 SER B O 1
ATOM 1665 N N . LEU B 1 71 ? -9.234 21.594 -0.851 1 96.81 71 LEU B N 1
ATOM 1666 C CA . LEU B 1 71 ? -9.586 22.844 -0.207 1 96.81 71 LEU B CA 1
ATOM 1667 C C . LEU B 1 71 ? -9.664 23.969 -1.229 1 96.81 71 LEU B C 1
ATOM 1669 O O . LEU B 1 71 ? -10.609 24.766 -1.211 1 96.81 71 LEU B O 1
ATOM 1673 N N . LEU B 1 72 ? -8.656 24.016 -2.135 1 97.06 72 LEU B N 1
ATOM 1674 C CA . LEU B 1 72 ? -8.602 25.062 -3.15 1 97.06 72 LEU B CA 1
ATOM 1675 C C . LEU B 1 72 ? -9.789 24.953 -4.102 1 97.06 72 LEU B C 1
ATOM 1677 O O . LEU B 1 72 ? -10.297 25.969 -4.566 1 97.06 72 LEU B O 1
ATOM 1681 N N . THR B 1 73 ? -10.203 23.75 -4.34 1 96.75 73 THR B N 1
ATOM 1682 C CA . THR B 1 73 ? -11.352 23.516 -5.211 1 96.75 73 THR B CA 1
ATOM 1683 C C . THR B 1 73 ? -12.641 23.938 -4.52 1 96.75 73 THR B C 1
ATOM 1685 O O . THR B 1 73 ? -13.516 24.547 -5.145 1 96.75 73 THR B O 1
ATOM 1688 N N . GLU B 1 74 ? -12.75 23.688 -3.252 1 95.19 74 GLU B N 1
ATOM 1689 C CA . GLU B 1 74 ? -13.961 23.938 -2.479 1 95.19 74 GLU B CA 1
ATOM 1690 C C . GLU B 1 74 ? -14.07 25.406 -2.088 1 95.19 74 GLU B C 1
ATOM 1692 O O . GLU B 1 74 ? -15.172 25.953 -1.974 1 95.19 74 GLU B O 1
ATOM 1697 N N . ALA B 1 75 ? -13.039 26.047 -1.822 1 94.69 75 ALA B N 1
ATOM 1698 C CA . ALA B 1 75 ? -13.031 27.438 -1.368 1 94.69 75 ALA B CA 1
ATOM 1699 C C . ALA B 1 75 ? -12.047 28.266 -2.186 1 94.69 75 ALA B C 1
ATOM 1701 O O . ALA B 1 75 ? -11.086 28.812 -1.644 1 94.69 75 ALA B O 1
ATOM 1702 N N . PRO B 1 76 ? -12.414 28.484 -3.459 1 94.12 76 PRO B N 1
ATOM 1703 C CA . PRO B 1 76 ? -11.5 29.234 -4.328 1 94.12 76 PRO B CA 1
ATOM 1704 C C . PRO B 1 76 ? -11.328 30.688 -3.883 1 94.12 76 PRO B C 1
ATOM 1706 O O . PRO B 1 76 ? -10.266 31.281 -4.109 1 94.12 76 PRO B O 1
ATOM 1709 N N . PHE B 1 77 ? -12.297 31.188 -3.246 1 93.38 77 PHE B N 1
ATOM 1710 C CA . PHE B 1 77 ? -12.258 32.562 -2.789 1 93.38 77 PHE B CA 1
ATOM 1711 C C . PHE B 1 77 ? -11.281 32.719 -1.63 1 93.38 77 PHE B C 1
ATOM 1713 O O . PHE B 1 77 ? -10.875 33.844 -1.301 1 93.38 77 PHE B O 1
ATOM 1720 N N . LYS B 1 78 ? -10.836 31.656 -1.021 1 93.56 78 LYS B N 1
ATOM 1721 C CA . LYS B 1 78 ? -9.898 31.688 0.095 1 93.56 78 LYS B CA 1
ATOM 1722 C C . LYS B 1 78 ? -8.539 31.125 -0.313 1 93.56 78 LYS B C 1
ATOM 1724 O O . LYS B 1 78 ? -7.703 30.828 0.542 1 93.56 78 LYS B O 1
ATOM 1729 N N . ALA B 1 79 ? -8.297 30.969 -1.559 1 92.81 79 ALA B N 1
ATOM 1730 C CA . ALA B 1 79 ? -7.105 30.312 -2.088 1 92.81 79 ALA B CA 1
ATOM 1731 C C . ALA B 1 79 ? -5.84 31 -1.595 1 92.81 79 ALA B C 1
ATOM 1733 O O . ALA B 1 79 ? -4.848 30.344 -1.271 1 92.81 79 ALA B O 1
ATOM 1734 N N . LYS B 1 80 ? -5.945 32.344 -1.524 1 91.44 80 LYS B N 1
ATOM 1735 C CA . LYS B 1 80 ? -4.773 33.094 -1.117 1 91.44 80 LYS B CA 1
ATOM 1736 C C . LYS B 1 80 ? -4.473 32.906 0.366 1 91.44 80 LYS B C 1
ATOM 1738 O O . LYS B 1 80 ? -3.322 33.031 0.794 1 91.44 80 LYS B O 1
ATOM 1743 N N . ALA B 1 81 ? -5.465 32.625 1.148 1 90.31 81 ALA B N 1
ATOM 1744 C CA . ALA B 1 81 ? -5.324 32.438 2.594 1 90.31 81 ALA B CA 1
ATOM 1745 C C . ALA B 1 81 ? -4.848 31.047 2.943 1 90.31 81 ALA B C 1
ATOM 1747 O O . ALA B 1 81 ? -4.363 30.812 4.051 1 90.31 81 ALA B O 1
ATOM 1748 N N . ILE B 1 82 ? -4.922 30.141 1.992 1 96.12 82 ILE B N 1
ATOM 1749 C CA . ILE B 1 82 ? -4.5 28.766 2.23 1 96.12 82 ILE B CA 1
ATOM 1750 C C . ILE B 1 82 ? -2.998 28.641 1.974 1 96.12 82 ILE B C 1
ATOM 1752 O O . ILE B 1 82 ? -2.545 28.766 0.835 1 96.12 82 ILE B O 1
ATOM 1756 N N . PRO B 1 83 ? -2.309 28.375 2.967 1 96.94 83 PRO B N 1
ATOM 1757 C CA . PRO B 1 83 ? -0.852 28.312 2.818 1 96.94 83 PRO B CA 1
ATOM 1758 C C . PRO B 1 83 ? -0.396 27.219 1.862 1 96.94 83 PRO B C 1
ATOM 1760 O O . PRO B 1 83 ? -1.111 26.234 1.662 1 96.94 83 PRO B O 1
ATOM 1763 N N . LYS B 1 84 ? 0.813 27.5 1.273 1 97.12 84 LYS B N 1
ATOM 1764 C CA . LYS B 1 84 ? 1.463 26.438 0.509 1 97.12 84 LYS B CA 1
ATOM 1765 C C . LYS B 1 84 ? 2.006 25.359 1.431 1 97.12 84 LYS B C 1
ATOM 1767 O O . LYS B 1 84 ? 2.289 25.609 2.604 1 97.12 84 LYS B O 1
ATOM 1772 N N . LEU B 1 85 ? 2.051 24.203 0.883 1 98.25 85 LEU B N 1
ATOM 1773 C CA . LEU B 1 85 ? 2.686 23.109 1.612 1 98.25 85 LEU B CA 1
ATOM 1774 C C . LEU B 1 85 ? 4.203 23.219 1.551 1 98.25 85 LEU B C 1
ATOM 1776 O O . LEU B 1 85 ? 4.75 23.828 0.618 1 98.25 85 LEU B O 1
ATOM 1780 N N . PRO B 1 86 ? 4.871 22.688 2.672 1 97.69 86 PRO B N 1
ATOM 1781 C CA . PRO B 1 86 ? 6.316 22.547 2.5 1 97.69 86 PRO B CA 1
ATOM 1782 C C . PRO B 1 86 ? 6.688 21.828 1.2 1 97.69 86 PRO B C 1
ATOM 1784 O O . PRO B 1 86 ? 5.949 20.953 0.742 1 97.69 86 PRO B O 1
ATOM 1787 N N . PRO B 1 87 ? 7.801 22.25 0.634 1 94.88 87 PRO B N 1
ATOM 1788 C CA . PRO B 1 87 ? 8.133 21.719 -0.686 1 94.88 87 PRO B CA 1
ATOM 1789 C C . PRO B 1 87 ? 8.391 20.203 -0.662 1 94.88 87 PRO B C 1
ATOM 1791 O O . PRO B 1 87 ? 8.812 19.672 0.365 1 94.88 87 PRO B O 1
ATOM 1794 N N . LYS B 1 88 ? 8.07 19.672 -1.813 1 93.38 88 LYS B N 1
ATOM 1795 C CA . LYS B 1 88 ? 8.367 18.25 -1.98 1 93.38 88 LYS B CA 1
ATOM 1796 C C . LYS B 1 88 ? 9.867 18 -1.915 1 93.38 88 LYS B C 1
ATOM 1798 O O . LYS B 1 88 ? 10.664 18.812 -2.395 1 93.38 88 LYS B O 1
ATOM 1803 N N . ILE B 1 89 ? 10.156 16.984 -1.296 1 93.81 89 ILE B N 1
ATOM 1804 C CA . ILE B 1 89 ? 11.547 16.531 -1.227 1 93.81 89 ILE B CA 1
ATOM 1805 C C . ILE B 1 89 ? 11.852 15.617 -2.416 1 93.81 89 ILE B C 1
ATOM 1807 O O . ILE B 1 89 ? 11.156 14.625 -2.641 1 93.81 89 ILE B O 1
ATOM 1811 N N . MET B 1 90 ? 12.883 15.938 -3.199 1 91.75 90 MET B N 1
ATOM 1812 C CA . MET B 1 90 ? 13.211 15.195 -4.41 1 91.75 90 MET B CA 1
ATOM 1813 C C . MET B 1 90 ? 14.039 13.953 -4.078 1 91.75 90 MET B C 1
ATOM 1815 O O . MET B 1 90 ? 13.977 12.953 -4.793 1 91.75 90 MET B O 1
ATOM 1819 N N . ALA B 1 91 ? 14.711 14.07 -2.988 1 92 91 ALA B N 1
ATOM 1820 C CA . ALA B 1 91 ? 15.484 12.898 -2.576 1 92 91 ALA B CA 1
ATOM 1821 C C . ALA B 1 91 ? 14.578 11.688 -2.365 1 92 91 ALA B C 1
ATOM 1823 O O . ALA B 1 91 ? 13.469 11.82 -1.846 1 92 91 ALA B O 1
ATOM 1824 N N . LYS B 1 92 ? 15.008 10.523 -2.811 1 87.12 92 LYS B N 1
ATOM 1825 C CA . LYS B 1 92 ? 14.25 9.297 -2.615 1 87.12 92 LYS B CA 1
ATOM 1826 C C . LYS B 1 92 ? 13.977 9.047 -1.134 1 87.12 92 LYS B C 1
ATOM 1828 O O . LYS B 1 92 ? 12.859 8.672 -0.757 1 87.12 92 LYS B O 1
ATOM 1833 N N . ILE B 1 93 ? 15.102 9.266 -0.297 1 89.38 93 ILE B N 1
ATOM 1834 C CA . ILE B 1 93 ? 15 9.094 1.147 1 89.38 93 ILE B CA 1
ATOM 1835 C C . ILE B 1 93 ? 15.203 10.438 1.843 1 89.38 93 ILE B C 1
ATOM 1837 O O . ILE B 1 93 ? 16.312 10.969 1.859 1 89.38 93 ILE B O 1
ATOM 1841 N N . PRO B 1 94 ? 14.148 10.984 2.428 1 94.56 94 PRO B N 1
ATOM 1842 C CA . PRO B 1 94 ? 14.297 12.273 3.111 1 94.56 94 PRO B CA 1
ATOM 1843 C C . PRO B 1 94 ? 15.172 12.18 4.363 1 94.56 94 PRO B C 1
ATOM 1845 O O . PRO B 1 94 ? 15.117 11.18 5.082 1 94.56 94 PRO B O 1
ATOM 1848 N N . SER B 1 95 ? 16 13.172 4.66 1 95.25 95 SER B N 1
ATOM 1849 C CA . SER B 1 95 ? 16.797 13.242 5.879 1 95.25 95 SER B CA 1
ATOM 1850 C C . SER B 1 95 ? 15.938 13.625 7.082 1 95.25 95 SER B C 1
ATOM 1852 O O . SER B 1 95 ? 14.812 14.094 6.922 1 95.25 95 SER B O 1
ATOM 1854 N N . LYS B 1 96 ? 16.594 13.391 8.344 1 96.25 96 LYS B N 1
ATOM 1855 C CA . LYS B 1 96 ? 15.898 13.773 9.57 1 96.25 96 LYS B CA 1
ATOM 1856 C C . LYS B 1 96 ? 15.586 15.266 9.57 1 96.25 96 LYS B C 1
ATOM 1858 O O . LYS B 1 96 ? 14.492 15.68 9.977 1 96.25 96 LYS B O 1
ATOM 1863 N N . SER B 1 97 ? 16.562 16.031 9.164 1 97.19 97 SER B N 1
ATOM 1864 C CA . SER B 1 97 ? 16.375 17.484 9.117 1 97.19 97 SER B CA 1
ATOM 1865 C C . SER B 1 97 ? 15.25 17.859 8.156 1 97.19 97 SER B C 1
ATOM 1867 O O . SER B 1 97 ? 14.43 18.719 8.461 1 97.19 97 SER B O 1
ATOM 1869 N N . GLN B 1 98 ? 15.234 17.219 6.988 1 97.44 98 GLN B N 1
ATOM 1870 C CA . GLN B 1 98 ? 14.18 17.469 6.012 1 97.44 98 GLN B CA 1
ATOM 1871 C C . GLN B 1 98 ? 12.812 17.109 6.578 1 97.44 98 GLN B C 1
ATOM 1873 O O . GLN B 1 98 ? 11.844 17.859 6.398 1 97.44 98 GLN B O 1
ATOM 1878 N N . LEU B 1 99 ? 12.758 16.047 7.266 1 97.94 99 LEU B N 1
ATOM 1879 C CA . LEU B 1 99 ? 11.5 15.562 7.82 1 97.94 99 LEU B CA 1
ATOM 1880 C C . LEU B 1 99 ? 11.008 16.484 8.93 1 97.94 99 LEU B C 1
ATOM 1882 O O . LEU B 1 99 ? 9.805 16.734 9.047 1 97.94 99 LEU B O 1
ATOM 1886 N N . GLU B 1 100 ? 11.961 16.906 9.719 1 98.19 100 GLU B N 1
ATOM 1887 C CA . GLU B 1 100 ? 11.594 17.844 10.781 1 98.19 100 GLU B CA 1
ATOM 1888 C C . GLU B 1 100 ? 11.055 19.141 10.203 1 98.19 100 GLU B C 1
ATOM 1890 O O . GLU B 1 100 ? 10.062 19.688 10.695 1 98.19 100 GLU B O 1
ATOM 1895 N N . LYS B 1 101 ? 11.711 19.672 9.242 1 98 101 LYS B N 1
ATOM 1896 C CA . LYS B 1 101 ? 11.234 20.875 8.57 1 98 101 LYS B CA 1
ATOM 1897 C C . LYS B 1 101 ? 9.844 20.672 7.98 1 98 101 LYS B C 1
ATOM 1899 O O . LYS B 1 101 ? 8.977 21.531 8.102 1 98 101 LYS B O 1
ATOM 1904 N N . ARG B 1 102 ? 9.672 19.547 7.289 1 98.31 102 ARG B N 1
ATOM 1905 C CA . ARG B 1 102 ? 8.359 19.234 6.734 1 98.31 102 ARG B CA 1
ATOM 1906 C C . ARG B 1 102 ? 7.312 19.109 7.836 1 98.31 102 ARG B C 1
ATOM 1908 O O . ARG B 1 102 ? 6.207 19.641 7.707 1 98.31 102 ARG B O 1
ATOM 1915 N N . ARG B 1 103 ? 7.609 18.344 8.883 1 98.69 103 ARG B N 1
ATOM 1916 C CA . ARG B 1 103 ? 6.711 18.188 10.023 1 98.69 103 ARG B CA 1
ATOM 1917 C C . ARG B 1 103 ? 6.203 19.547 10.508 1 98.69 103 ARG B C 1
ATOM 1919 O O . ARG B 1 103 ? 4.996 19.734 10.688 1 98.69 103 ARG B O 1
ATOM 1926 N N . ARG B 1 104 ? 7.094 20.5 10.742 1 98.44 104 ARG B N 1
ATOM 1927 C CA . ARG B 1 104 ? 6.746 21.844 11.227 1 98.44 104 ARG B CA 1
ATOM 1928 C C . ARG B 1 104 ? 5.891 22.594 10.203 1 98.44 104 ARG B C 1
ATOM 1930 O O . ARG B 1 104 ? 4.93 23.266 10.57 1 98.44 104 ARG B O 1
ATOM 1937 N N . GLY B 1 105 ? 6.328 22.438 8.93 1 98.5 105 GLY B N 1
ATOM 1938 C CA . GLY B 1 105 ? 5.551 23.078 7.879 1 98.5 105 GLY B CA 1
ATOM 1939 C C . GLY B 1 105 ? 4.125 22.562 7.793 1 98.5 105 GLY B C 1
ATOM 1940 O O . GLY B 1 105 ? 3.188 23.344 7.637 1 98.5 105 GLY B O 1
ATOM 1941 N N . LEU B 1 106 ? 3.986 21.297 7.883 1 98.62 106 LEU B N 1
ATOM 1942 C CA . LEU B 1 106 ? 2.662 20.688 7.836 1 98.62 106 LEU B CA 1
ATOM 1943 C C . LEU B 1 106 ? 1.829 21.094 9.047 1 98.62 106 LEU B C 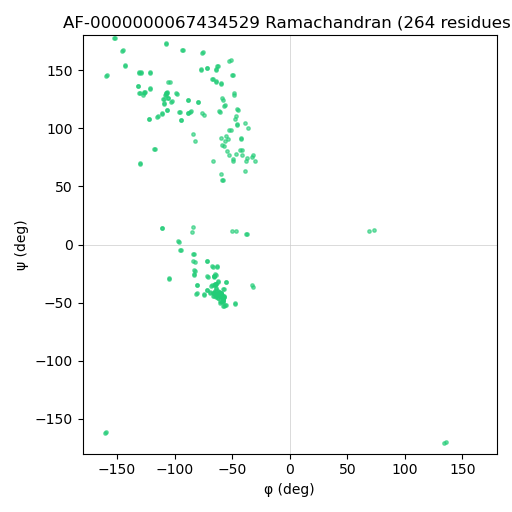1
ATOM 1945 O O . LEU B 1 106 ? 0.623 21.328 8.922 1 98.62 106 LEU B O 1
ATOM 1949 N N . GLU B 1 107 ? 2.504 21.109 10.148 1 98.56 107 GLU B N 1
ATOM 1950 C CA . GLU B 1 107 ? 1.821 21.562 11.352 1 98.56 107 GLU B CA 1
ATOM 1951 C C . GLU B 1 107 ? 1.3 23 11.195 1 98.56 107 GLU B C 1
ATOM 1953 O O . GLU B 1 107 ? 0.151 23.281 11.531 1 98.56 107 GLU B O 1
ATOM 1958 N N . THR B 1 108 ? 2.104 23.891 10.734 1 97.38 108 THR B N 1
ATOM 1959 C CA . THR B 1 108 ? 1.716 25.281 10.477 1 97.38 108 THR B CA 1
ATOM 1960 C C . THR B 1 108 ? 0.542 25.344 9.508 1 97.38 108 THR B C 1
ATOM 1962 O O . THR B 1 108 ? -0.435 26.047 9.75 1 97.38 108 THR B O 1
ATOM 1965 N N . PHE B 1 109 ? 0.633 24.531 8.422 1 98.12 109 PHE B N 1
ATOM 1966 C CA . PHE B 1 109 ? -0.432 24.453 7.43 1 98.12 109 PHE B CA 1
ATOM 1967 C C . PHE B 1 109 ? -1.757 24.078 8.086 1 98.12 109 PHE B C 1
ATOM 1969 O O . PHE B 1 109 ? -2.762 24.766 7.902 1 98.12 109 PHE B O 1
ATOM 1976 N N . LEU B 1 110 ? -1.73 23.031 8.836 1 97.38 110 LEU B N 1
ATOM 1977 C CA . LEU B 1 110 ? -2.961 22.531 9.438 1 97.38 110 LEU B CA 1
ATOM 1978 C C . LEU B 1 110 ? -3.537 23.531 10.422 1 97.38 110 LEU B C 1
ATOM 1980 O O . LEU B 1 110 ? -4.758 23.672 10.531 1 97.38 110 LEU B O 1
ATOM 1984 N N . ASN B 1 111 ? -2.668 24.203 11.172 1 95.88 111 ASN B N 1
ATOM 1985 C CA . ASN B 1 111 ? -3.148 25.203 12.117 1 95.88 111 ASN B CA 1
ATOM 1986 C C . ASN B 1 111 ? -3.869 26.344 11.406 1 95.88 111 ASN B C 1
ATOM 1988 O O . ASN B 1 111 ? -4.836 26.906 11.938 1 95.88 111 ASN B O 1
ATOM 1992 N N . PHE B 1 112 ? -3.455 26.625 10.25 1 93.75 112 PHE B N 1
ATOM 1993 C CA . PHE B 1 112 ? -4.113 27.688 9.477 1 93.75 112 PHE B CA 1
ATOM 1994 C C . PHE B 1 112 ? -5.457 27.203 8.945 1 93.75 112 PHE B C 1
ATOM 1996 O O . PHE B 1 112 ? -6.465 27.906 9.047 1 93.75 112 PHE B O 1
ATOM 2003 N N . VAL B 1 113 ? -5.461 26.031 8.477 1 94.81 113 VAL B N 1
ATOM 2004 C CA . VAL B 1 113 ? -6.613 25.547 7.73 1 94.81 113 VAL B CA 1
ATOM 2005 C C . VAL B 1 113 ? -7.695 25.078 8.703 1 94.81 113 VAL B C 1
ATOM 2007 O O . VAL B 1 113 ? -8.883 25.344 8.508 1 94.81 113 VAL B O 1
ATOM 2010 N N . LEU B 1 114 ? -7.301 24.375 9.758 1 93.25 114 LEU B N 1
ATOM 2011 C CA . LEU B 1 114 ? -8.289 23.75 10.633 1 93.25 114 LEU B CA 1
ATOM 2012 C C . LEU B 1 114 ? -8.836 24.75 11.648 1 93.25 114 LEU B C 1
ATOM 2014 O O . LEU B 1 114 ? -9.922 24.547 12.195 1 93.25 114 LEU B O 1
ATOM 2018 N N . LEU B 1 115 ? -8.125 25.797 11.938 1 89.56 115 LEU B N 1
ATOM 2019 C CA . LEU B 1 115 ? -8.594 26.781 12.891 1 89.56 115 LEU B CA 1
ATOM 2020 C C . LEU B 1 115 ? -9.531 27.781 12.227 1 89.56 115 LEU B C 1
ATOM 2022 O O . LEU B 1 115 ? -10.227 28.531 12.906 1 89.56 115 LEU B O 1
ATOM 2026 N N . ASP B 1 116 ? -9.633 27.719 10.938 1 90.19 116 ASP B N 1
ATOM 2027 C CA . ASP B 1 116 ? -10.523 28.609 10.195 1 90.19 116 ASP B CA 1
ATOM 2028 C C . ASP B 1 116 ? -11.875 27.953 9.953 1 90.19 116 ASP B C 1
ATOM 2030 O O . ASP B 1 116 ? -12.008 27.094 9.078 1 90.19 116 ASP B O 1
ATOM 2034 N N . SER B 1 117 ? -12.867 28.406 10.648 1 89.06 117 SER B N 1
ATOM 2035 C CA . SER B 1 117 ? -14.203 27.828 10.57 1 89.06 117 SER B CA 1
ATOM 2036 C C . SER B 1 117 ? -14.805 28.016 9.18 1 89.06 117 SER B C 1
ATOM 2038 O O . SER B 1 117 ? -15.672 27.234 8.766 1 89.06 117 SER B O 1
ATOM 2040 N N . ASP B 1 118 ? -14.344 29.078 8.398 1 88.81 118 ASP B N 1
ATOM 2041 C CA . ASP B 1 118 ? -14.867 29.344 7.059 1 88.81 118 ASP B CA 1
ATOM 2042 C C . ASP B 1 118 ? -14.477 28.234 6.086 1 88.81 118 ASP B C 1
ATOM 2044 O O . ASP B 1 118 ? -15.094 28.078 5.027 1 88.81 118 ASP B O 1
ATOM 2048 N N . LEU B 1 119 ? -13.516 27.484 6.43 1 91.94 119 LEU B N 1
ATOM 2049 C CA . LEU B 1 119 ? -13.023 26.438 5.527 1 91.94 119 LEU B CA 1
ATOM 2050 C C . LEU B 1 119 ? -13.672 25.094 5.832 1 91.94 119 LEU B C 1
ATOM 2052 O O . LEU B 1 119 ? -13.461 24.125 5.113 1 91.94 119 LEU B O 1
ATOM 2056 N N . MET B 1 120 ? -14.438 25.109 6.871 1 88.5 120 MET B N 1
ATOM 2057 C CA . MET B 1 120 ? -15.078 23.859 7.25 1 88.5 120 MET B CA 1
ATOM 2058 C C . MET B 1 120 ? -15.984 23.344 6.133 1 88.5 120 MET B C 1
ATOM 2060 O O . MET B 1 120 ? -16.906 24.047 5.711 1 88.5 120 MET B O 1
ATOM 2064 N N . GLY B 1 121 ? -15.672 22.281 5.562 1 90.25 121 GLY B N 1
ATOM 2065 C CA . GLY B 1 121 ? -16.438 21.672 4.488 1 90.25 121 GLY B CA 1
ATOM 2066 C C . GLY B 1 121 ? -16.141 20.188 4.301 1 90.25 121 GLY B C 1
ATOM 2067 O O . GLY B 1 121 ? -15.656 19.531 5.223 1 90.25 121 GLY B O 1
ATOM 2068 N N . SER B 1 122 ? -16.484 19.703 3.188 1 91.19 122 SER B N 1
ATOM 2069 C CA . SER B 1 122 ? -16.359 18.281 2.908 1 91.19 122 SER B CA 1
ATOM 2070 C C . SER B 1 122 ? -14.898 17.844 2.9 1 91.19 122 SER B C 1
ATOM 2072 O O . SER B 1 122 ? -14.578 16.734 3.326 1 91.19 122 SER B O 1
ATOM 2074 N N . SER B 1 123 ? -14.039 18.75 2.424 1 94.81 123 SER B N 1
ATOM 2075 C CA . SER B 1 123 ? -12.625 18.406 2.336 1 94.81 123 SER B CA 1
ATOM 2076 C C . SER B 1 123 ? -12.031 18.156 3.719 1 94.81 123 SER B C 1
ATOM 2078 O O . SER B 1 123 ? -11.273 17.203 3.918 1 94.81 123 SER B O 1
ATOM 2080 N N . ILE B 1 124 ? -12.344 19 4.652 1 93.75 124 ILE B N 1
ATOM 2081 C CA . ILE B 1 124 ? -11.844 18.844 6.016 1 93.75 124 ILE B CA 1
ATOM 2082 C C . ILE B 1 124 ? -12.438 17.594 6.645 1 93.75 124 ILE B C 1
ATOM 2084 O O . ILE B 1 124 ? -11.727 16.812 7.297 1 93.75 124 ILE B O 1
ATOM 2088 N N . LYS B 1 125 ? -13.711 17.375 6.418 1 91 125 LYS B N 1
ATOM 2089 C CA . LYS B 1 125 ? -14.367 16.188 6.949 1 91 125 LYS B CA 1
ATOM 2090 C C . LYS B 1 125 ? -13.703 14.914 6.422 1 91 125 LYS B C 1
ATOM 2092 O O . LYS B 1 125 ? -13.469 13.969 7.18 1 91 125 LYS B O 1
ATOM 2097 N N . GLU B 1 126 ? -13.391 14.961 5.145 1 93.31 126 GLU B N 1
ATOM 2098 C CA . GLU B 1 126 ? -12.727 13.812 4.531 1 93.31 126 GLU B CA 1
ATOM 2099 C C . GLU B 1 126 ? -11.328 13.617 5.105 1 93.31 126 GLU B C 1
ATOM 2101 O O . GLU B 1 126 ? -10.906 12.492 5.371 1 93.31 126 GLU B O 1
ATOM 2106 N N . PHE B 1 127 ? -10.656 14.695 5.223 1 96.12 127 PHE B N 1
ATOM 2107 C CA . PHE B 1 127 ? -9.289 14.625 5.723 1 96.12 127 PHE B CA 1
ATOM 2108 C C . PHE B 1 127 ? -9.258 14.078 7.145 1 96.12 127 PHE B C 1
ATOM 2110 O O . PHE B 1 127 ? -8.391 13.266 7.484 1 96.12 127 PHE B O 1
ATOM 2117 N N . ILE B 1 128 ? -10.219 14.508 7.934 1 91.19 128 ILE B N 1
ATOM 2118 C CA . ILE B 1 128 ? -10.219 14.102 9.336 1 91.19 128 ILE B CA 1
ATOM 2119 C C . ILE B 1 128 ? -10.906 12.75 9.477 1 91.19 128 ILE B C 1
ATOM 2121 O O . ILE B 1 128 ? -10.844 12.125 10.547 1 91.19 128 ILE B O 1
ATOM 2125 N N . GLY B 1 129 ? -11.227 11.984 8.359 1 82.5 129 GLY B N 1
ATOM 2126 C CA . GLY B 1 129 ? -11.781 10.641 8.375 1 82.5 129 GLY B CA 1
ATOM 2127 C C . GLY B 1 129 ? -13.203 10.594 8.891 1 82.5 129 GLY B C 1
ATOM 2128 O O . GLY B 1 129 ? -13.672 9.547 9.352 1 82.5 129 GLY B O 1
ATOM 2129 N N . ALA B 1 130 ? -13.867 11.719 9.039 1 59.19 130 ALA B N 1
ATOM 2130 C CA . ALA B 1 130 ? -15.266 11.648 9.453 1 59.19 130 ALA B CA 1
ATOM 2131 C C . ALA B 1 130 ? -16.125 11.008 8.367 1 59.19 130 ALA B C 1
ATOM 2133 O O . ALA B 1 130 ? -16.156 11.484 7.227 1 59.19 130 ALA B O 1
ATOM 2134 N N . LYS B 1 131 ? -15.938 9.555 8.195 1 49.12 131 LYS B N 1
ATOM 2135 C CA . LYS B 1 131 ? -16.844 8.852 7.305 1 49.12 131 LYS B CA 1
ATOM 2136 C C . LYS B 1 131 ? -18.266 9.383 7.438 1 49.12 131 LYS B C 1
ATOM 2138 O O . LYS B 1 131 ? -18.766 9.594 8.555 1 49.12 131 LYS B O 1
ATOM 2143 N N . SER B 1 132 ? -18.734 10.125 6.551 1 36.72 132 SER B N 1
ATOM 2144 C CA . SER B 1 132 ? -20.156 10.461 6.477 1 36.72 132 SER B CA 1
ATOM 2145 C C . SER B 1 132 ? -21.031 9.219 6.637 1 36.72 132 SER B C 1
ATOM 2147 O O . SER B 1 132 ? -20.812 8.211 5.961 1 36.72 132 SER B O 1
ATOM 2149 N N . GLU B 1 133 ? -21.266 8.68 7.75 1 32.78 133 GLU B N 1
ATOM 2150 C CA . GLU B 1 133 ? -22.438 7.801 7.789 1 32.78 133 GLU B CA 1
ATOM 2151 C C . GLU B 1 133 ? -23.578 8.375 6.965 1 32.78 133 GLU B C 1
ATOM 2153 O O . GLU B 1 133 ? -24.125 9.43 7.297 1 32.78 133 GLU B O 1
ATOM 2158 N N . ARG B 1 134 ? -23.484 8.547 5.672 1 26.28 134 ARG B N 1
ATOM 2159 C CA . ARG B 1 134 ? -24.812 8.578 5.059 1 26.28 134 ARG B CA 1
ATOM 2160 C C . ARG B 1 134 ? -25.406 7.172 4.969 1 26.28 134 ARG B C 1
ATOM 2162 O O . ARG B 1 134 ? -24.688 6.203 4.715 1 26.28 134 ARG B O 1
#

Solvent-accessible surface area (backbone atoms only — not comparable to full-atom values): 16389 Å² total; per-residue (Å²): 137,84,82,79,71,81,73,77,74,70,80,75,73,82,75,80,71,80,66,89,58,89,67,40,63,31,80,45,58,42,44,88,51,68,46,79,45,75,47,71,48,55,34,36,36,33,41,36,34,35,81,90,43,76,44,80,45,79,44,39,68,69,55,52,53,53,45,52,51,44,42,42,69,74,38,58,91,46,42,87,76,51,71,75,73,57,77,84,73,82,57,92,72,76,49,72,67,54,47,51,54,40,44,54,36,49,30,54,40,47,43,56,52,58,46,34,58,89,62,67,46,70,51,52,40,54,70,74,55,61,66,73,82,120,134,84,81,78,71,79,75,77,73,70,80,76,75,82,75,80,72,80,66,89,57,89,69,40,63,31,80,44,58,43,46,86,51,68,45,78,45,75,48,69,49,55,34,38,37,34,40,37,33,35,82,91,44,77,45,79,44,80,43,39,67,69,54,51,53,53,43,51,52,44,42,40,69,74,38,58,91,46,43,85,77,51,70,76,73,57,78,84,72,83,57,92,71,75,48,72,67,54,47,49,54,40,43,53,37,47,30,55,40,46,42,57,53,57,46,33,57,89,60,67,45,69,49,51,37,53,70,73,59,55,70,72,84,118

Radius of gyration: 25.64 Å; Cα contacts (8 Å, |Δi|>4): 312; chains: 2; bounding box: 42×65×62 Å

Organism: Komagataella phaffii (strain GS115 / ATCC 20864) (NCBI:txid644223)

InterPro domains:
  IPR001683 Phox homology [PF00787] (51-120)
  IPR001683 Phox homology [PS50195] (22-134)
  IPR001683 Phox homology [SM00312] (23-131)
  IPR028662 Sorting nexin-8/Mvp1 [PTHR46571] (47-114)
  IPR036871 PX domain superfamily [G3DSA:3.30.1520.10] (19-133)
  IPR036871 PX domain superfamily [SSF64268] (23-122)

Foldseek 3Di:
DDPPPPPPPDDPPLPQDPDPPPSPSDDDDDDPDDDDDDDDFDWAWDWDQDPVGIAIDIHGVVLVVVLLVVLCVVCVVCNVQQDDADDDDPDPDDDPVRVVVNNVRVVVRCCSQVVDPVSDDDSVCVSSPVPPPD/DDPPPPPPPPDDPLPQPPDPPPSPSDDDDDDPDDDDDDDDFDWAWDWDQDPVGIAIDIHGVVLVVVLLVVLCVVCVVCNVQQDDADDDDPDPDDDPVRVVVNNVRVVVRCCSQVVDPVSDDDSVCVSSVVPPPD

pLDDT: mean 82.64, std 23.17, range [24.53, 98.69]

Secondary structure (DSSP, 8-state):
-------------------SS---SEEEEEEEEEEEEEEEEEEEEEEEEETTEEEEEEE-HHHHHHHHHHHHHH-GGGTTTSPPPPPPP-SSS--HHHHHHHHHHHHHHHHHHHS-GGG-SHHHHHHHT-----/-------------------SS---SEEEEEEEEEEEEEEEEEEEEEEEEETTEEEEEEE-HHHHHHHHHHHHHH-GGGTTTSPPPPPPP-SSS--HHHHHHHHHHHHHHHHHHHS-GGG-SHHHHHHHT-----